Protein AF-A0A2T6FII7-F1 (afdb_monomer_lite)

Sequence (207 aa):
MFVLEFNIIGYKSPHAVVINSCGAILRNASQEPLLFQDQVDLILTKLLDTNRHWPEAVLRNEYGPEYFIQAYWNDEDEYDGAPVNAIKKFPKGSQYVVYIMDDFSHWNDKNPYVFPAVAYSKPEIQAWLLWSIKKLAVELERNFEDIRELVEAHINIEESKALMIKKLNGELAWELGPTRIHEPNFALWHEMTKNHEMNAWIRKWLD

Foldseek 3Di:
DDPDDLDPVDLAFQCRQLSCQLQVLLVVCCPPVVCSLVSLLVLLCQQQVQVDPWRWGWDDDPQWKIWIKTQFDDDPDDDPDDDALNDDTDRGQQKIKIAIDTDDDLPDPPDSHPFRMWMAGNLQSLLSNLLSLLVVCVVVVHDVVVNVVSSVVRHPLVSSLVVLLCQLVVVDPGPTGGGHHPDGPVVSSRVNSPDNVVSVVSNVSSD

Radius of gyration: 16.46 Å; chains: 1; bounding box: 37×38×50 Å

Secondary structure (DSSP, 8-state):
--------S-TTSTTHHHHHHHHHHHHHHTTSGGGHHHHHHHHHHHHH-TTSSS-EEEE--TTS-EEEEESS----S---PPPGGG-----TTTEEEEEEE-TT-TT-TT-S-SSSEEEEEHHHHHHHHHHHHHHHHHHTT--GGGGHHHHHTTS-HHHHHHHHHHHHTTSS--SS-B--SS---HHHHHHHTT-HHHHHHHHTTT-

pLDDT: mean 80.27, std 16.69, range [29.41, 97.5]

Structure (mmCIF, N/CA/C/O backbone):
data_AF-A0A2T6FII7-F1
#
_entry.id   AF-A0A2T6FII7-F1
#
loop_
_atom_site.group_PDB
_atom_site.id
_atom_site.type_symbol
_atom_site.label_atom_id
_atom_site.label_alt_id
_atom_site.label_comp_id
_atom_site.label_asym_id
_atom_site.label_entity_id
_atom_site.label_seq_id
_atom_site.pdbx_PDB_ins_code
_atom_site.Cartn_x
_atom_site.Cartn_y
_atom_site.Cartn_z
_atom_site.occupancy
_atom_site.B_iso_or_equiv
_atom_site.auth_seq_id
_atom_site.auth_comp_id
_atom_site.auth_asym_id
_atom_site.auth_atom_id
_atom_site.pdbx_PDB_model_num
ATOM 1 N N . MET A 1 1 ? 1.496 23.825 13.122 1.00 31.41 1 MET A N 1
ATOM 2 C CA . MET A 1 1 ? 1.218 23.103 11.865 1.00 31.41 1 MET A CA 1
ATOM 3 C C . MET A 1 1 ? 2.236 21.979 11.789 1.00 31.41 1 MET A C 1
ATOM 5 O O . MET A 1 1 ? 3.392 22.244 11.491 1.00 31.41 1 MET A O 1
ATOM 9 N N . PHE A 1 2 ? 1.874 20.779 12.241 1.00 29.41 2 PHE A N 1
ATOM 10 C CA . PHE A 1 2 ? 2.803 19.650 12.257 1.00 29.41 2 PHE A CA 1
ATOM 11 C C . PHE A 1 2 ? 2.893 19.087 10.839 1.00 29.41 2 PHE A C 1
ATOM 13 O O . PHE A 1 2 ? 1.944 18.473 10.356 1.00 29.41 2 PHE A O 1
ATOM 20 N N . VAL A 1 3 ? 4.015 19.328 10.162 1.00 34.31 3 VAL A N 1
ATOM 21 C CA . VAL A 1 3 ? 4.377 18.587 8.950 1.00 34.31 3 VAL A CA 1
ATOM 22 C C . VAL A 1 3 ? 4.792 17.199 9.423 1.00 34.31 3 VAL A C 1
ATOM 24 O O . VAL A 1 3 ? 5.931 16.976 9.821 1.00 34.31 3 VAL A O 1
ATOM 27 N N . LEU A 1 4 ? 3.817 16.298 9.513 1.00 40.88 4 LEU A N 1
ATOM 28 C CA . LEU A 1 4 ? 4.043 14.908 9.883 1.00 40.88 4 LEU A CA 1
ATOM 29 C C . LEU A 1 4 ? 4.388 14.136 8.618 1.00 40.88 4 LEU A C 1
ATOM 31 O O . LEU A 1 4 ? 3.552 13.897 7.746 1.00 40.88 4 LEU A O 1
ATOM 35 N N . GLU A 1 5 ? 5.659 13.794 8.526 1.00 45.00 5 GLU A N 1
ATOM 36 C CA . GLU A 1 5 ? 6.226 13.040 7.434 1.00 45.00 5 GLU A CA 1
ATOM 37 C C . GLU A 1 5 ? 5.668 11.607 7.424 1.00 45.00 5 GLU A C 1
ATOM 39 O O . GLU A 1 5 ? 6.098 10.750 8.194 1.00 45.00 5 GLU A O 1
ATOM 44 N N . PHE A 1 6 ? 4.807 11.275 6.454 1.00 55.59 6 PHE A N 1
ATOM 45 C CA . PHE A 1 6 ? 4.755 9.879 5.996 1.00 55.59 6 PHE A CA 1
ATOM 46 C C . PHE A 1 6 ? 6.081 9.447 5.331 1.00 55.59 6 PHE A C 1
ATOM 48 O O . PHE A 1 6 ? 6.251 8.272 5.005 1.00 55.59 6 PHE A O 1
ATOM 55 N N . ASN A 1 7 ? 7.023 10.389 5.182 1.00 51.12 7 ASN A N 1
ATOM 56 C CA . ASN A 1 7 ? 8.208 10.315 4.351 1.00 51.12 7 ASN A CA 1
ATOM 57 C C . ASN A 1 7 ? 9.109 9.134 4.723 1.00 51.12 7 ASN A C 1
ATOM 59 O O . ASN A 1 7 ? 9.856 9.147 5.702 1.00 51.12 7 ASN A O 1
ATOM 63 N N . ILE A 1 8 ? 9.190 8.185 3.795 1.00 51.56 8 ILE A N 1
ATOM 64 C CA . ILE A 1 8 ? 10.516 7.883 3.271 1.00 51.56 8 ILE A CA 1
ATOM 65 C C . ILE A 1 8 ? 10.971 9.157 2.542 1.00 51.56 8 ILE A C 1
ATOM 67 O O . ILE A 1 8 ? 10.435 9.489 1.491 1.00 51.56 8 ILE A O 1
ATOM 71 N N . ILE A 1 9 ? 11.945 9.888 3.096 1.00 48.56 9 ILE A N 1
ATOM 72 C CA . ILE A 1 9 ? 12.508 11.115 2.480 1.00 48.56 9 ILE A CA 1
ATOM 73 C C . ILE A 1 9 ? 13.181 10.804 1.122 1.00 48.56 9 ILE A C 1
ATOM 75 O O . ILE A 1 9 ? 13.465 11.685 0.313 1.00 48.56 9 ILE A O 1
ATOM 79 N N . GLY A 1 10 ? 13.416 9.529 0.816 1.00 62.31 10 GLY A N 1
ATOM 80 C CA . GLY A 1 10 ? 13.914 9.110 -0.481 1.00 62.31 10 GLY A CA 1
ATOM 81 C C . GLY A 1 10 ? 12.797 8.932 -1.500 1.00 62.31 10 GLY A C 1
ATOM 82 O O . GLY A 1 10 ? 12.292 7.822 -1.639 1.00 62.31 10 GLY A O 1
ATOM 83 N N . TYR A 1 11 ? 12.563 9.933 -2.355 1.00 70.12 11 TYR A N 1
ATOM 84 C CA . TYR A 1 11 ? 11.886 9.742 -3.653 1.00 70.12 11 TYR A CA 1
ATOM 85 C C . TYR A 1 11 ? 12.518 8.629 -4.520 1.00 70.12 11 TYR A C 1
ATOM 87 O O . TYR A 1 11 ? 11.959 8.171 -5.514 1.00 70.12 11 TYR A O 1
ATOM 95 N N . LYS A 1 12 ? 13.709 8.181 -4.117 1.00 75.81 12 LYS A N 1
ATOM 96 C CA . LYS A 1 12 ? 14.442 7.053 -4.674 1.00 75.81 12 LYS A CA 1
ATOM 97 C C . LYS A 1 12 ? 13.912 5.685 -4.226 1.00 75.81 12 LYS A C 1
ATOM 99 O O . LYS A 1 12 ? 14.262 4.701 -4.852 1.00 75.81 12 LYS A O 1
ATOM 104 N N . SER A 1 13 ? 13.095 5.574 -3.177 1.00 84.88 13 SER A N 1
ATOM 105 C CA . SER A 1 13 ? 12.580 4.269 -2.739 1.00 84.88 13 SER A CA 1
ATOM 106 C C . SER A 1 13 ? 11.586 3.680 -3.756 1.00 84.88 13 SER A C 1
ATOM 108 O O . SER A 1 13 ? 10.684 4.398 -4.191 1.00 84.88 13 SER A O 1
ATOM 110 N N . PRO A 1 14 ? 11.676 2.375 -4.097 1.00 87.56 14 PRO A N 1
ATOM 111 C CA . PRO A 1 14 ? 10.704 1.684 -4.950 1.00 87.56 14 PRO A CA 1
ATOM 112 C C . PRO A 1 14 ? 9.272 1.785 -4.433 1.00 87.56 14 PRO A C 1
ATOM 114 O O . PRO A 1 14 ? 8.337 1.923 -5.210 1.00 87.56 14 PRO A O 1
ATOM 117 N N . HIS A 1 15 ? 9.075 1.803 -3.118 1.00 91.12 15 HIS A N 1
ATOM 118 C 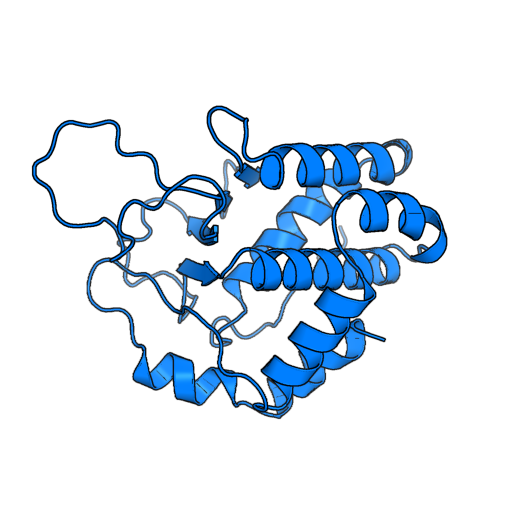CA . HIS A 1 15 ? 7.733 1.830 -2.538 1.00 91.12 15 HIS A CA 1
ATOM 119 C C . HIS A 1 15 ? 7.293 3.225 -2.090 1.00 91.12 15 HIS A C 1
ATOM 121 O O . HIS A 1 15 ? 6.230 3.361 -1.488 1.00 91.12 15 HIS A O 1
ATOM 127 N N . ALA A 1 16 ? 8.063 4.274 -2.407 1.00 88.25 16 ALA A N 1
ATOM 128 C CA . ALA A 1 16 ? 7.741 5.642 -2.005 1.00 88.25 16 ALA A CA 1
ATOM 129 C C . ALA A 1 16 ? 6.336 6.064 -2.460 1.00 88.25 16 ALA A C 1
ATOM 131 O O . ALA A 1 16 ? 5.586 6.637 -1.675 1.00 88.25 16 ALA A O 1
ATOM 132 N N . VAL A 1 17 ? 5.951 5.728 -3.696 1.00 88.00 17 VAL A N 1
ATOM 133 C CA . VAL A 1 17 ? 4.647 6.119 -4.247 1.00 88.00 17 VAL A CA 1
ATOM 134 C C . VAL A 1 17 ? 3.479 5.495 -3.483 1.00 88.00 17 VAL A C 1
ATOM 136 O O . VAL A 1 17 ? 2.514 6.193 -3.178 1.00 88.00 17 VAL A O 1
ATOM 139 N N . VAL A 1 18 ? 3.569 4.210 -3.119 1.00 92.25 18 VAL A N 1
ATOM 140 C CA . VAL A 1 18 ? 2.483 3.520 -2.409 1.00 92.25 18 VAL A CA 1
ATOM 141 C C . VAL A 1 18 ? 2.410 3.939 -0.953 1.00 92.25 18 VAL A C 1
ATOM 143 O O . VAL A 1 18 ? 1.325 4.220 -0.454 1.00 92.25 18 VAL A O 1
ATOM 146 N N . ILE A 1 19 ? 3.562 4.097 -0.303 1.00 91.94 19 ILE A N 1
ATOM 147 C CA . ILE A 1 19 ? 3.646 4.580 1.076 1.00 91.94 19 ILE A CA 1
ATOM 148 C C . ILE A 1 19 ? 3.049 5.984 1.188 1.00 91.94 19 ILE A C 1
ATOM 150 O O . ILE A 1 19 ? 2.221 6.225 2.069 1.00 91.94 19 ILE A O 1
ATOM 154 N N . ASN A 1 20 ? 3.422 6.887 0.280 1.00 88.75 20 ASN A N 1
ATOM 155 C CA . ASN A 1 20 ? 2.948 8.266 0.312 1.00 88.75 20 ASN A CA 1
ATOM 156 C C . ASN A 1 20 ? 1.476 8.370 -0.089 1.00 88.75 20 ASN A C 1
ATOM 158 O O . ASN A 1 20 ? 0.741 9.107 0.557 1.00 88.75 20 ASN A O 1
ATOM 162 N N . SER A 1 21 ? 1.019 7.603 -1.083 1.00 90.00 21 SER A N 1
ATOM 163 C CA . SER A 1 21 ? -0.388 7.638 -1.507 1.00 90.00 21 SER A CA 1
ATOM 164 C C . SER A 1 21 ? -1.320 7.081 -0.438 1.00 90.00 21 SER A C 1
ATOM 166 O O . SER A 1 21 ? -2.242 7.779 -0.021 1.00 90.00 21 SER A O 1
ATOM 168 N N . CYS A 1 22 ? -1.050 5.877 0.080 1.00 92.44 22 CYS A N 1
ATOM 169 C CA . CYS A 1 22 ? -1.832 5.317 1.183 1.00 92.44 22 CYS A CA 1
ATOM 170 C C . CYS A 1 22 ? -1.793 6.242 2.407 1.00 92.44 22 CYS A C 1
ATOM 172 O O . CYS A 1 22 ? -2.828 6.529 3.003 1.00 92.44 22 CYS A O 1
ATOM 174 N N . GLY A 1 23 ? -0.607 6.747 2.759 1.00 89.31 23 GLY A N 1
ATOM 175 C CA . GLY A 1 23 ? -0.417 7.628 3.905 1.00 89.31 23 GLY A CA 1
ATOM 176 C C . GLY A 1 23 ? -1.174 8.947 3.805 1.00 89.31 23 GLY A C 1
ATOM 177 O O . GLY A 1 23 ? -1.885 9.311 4.738 1.00 89.31 23 GLY A O 1
ATOM 178 N N . ALA A 1 24 ? -1.050 9.656 2.681 1.00 88.88 24 ALA A N 1
ATOM 179 C CA . ALA A 1 24 ? -1.708 10.941 2.466 1.00 88.88 24 ALA A CA 1
ATOM 180 C C . ALA A 1 24 ? -3.235 10.797 2.432 1.00 88.88 24 ALA A C 1
ATOM 182 O O . ALA A 1 24 ? -3.930 11.558 3.106 1.00 88.88 24 ALA A O 1
ATOM 183 N N . ILE A 1 25 ? -3.750 9.789 1.715 1.00 90.94 25 ILE A N 1
ATOM 184 C CA . ILE A 1 25 ? -5.189 9.507 1.624 1.00 90.94 25 ILE A CA 1
ATOM 185 C C . ILE A 1 25 ? -5.767 9.212 3.013 1.00 90.94 25 ILE A C 1
ATOM 187 O O . ILE A 1 25 ? -6.732 9.858 3.427 1.00 90.94 25 ILE A O 1
ATOM 191 N N . LEU A 1 26 ? -5.163 8.276 3.754 1.00 90.06 26 LEU A N 1
ATOM 192 C CA . LEU A 1 26 ? -5.658 7.891 5.076 1.00 90.06 26 LEU A CA 1
ATOM 193 C C . LEU A 1 26 ? -5.540 9.046 6.077 1.00 90.06 26 LEU A C 1
ATOM 195 O O . LEU A 1 26 ? -6.488 9.326 6.800 1.00 90.06 26 LEU A O 1
ATOM 199 N N . ARG A 1 27 ? -4.420 9.777 6.081 1.00 87.38 27 ARG A N 1
ATOM 200 C CA . ARG A 1 27 ? -4.219 10.935 6.964 1.00 87.38 27 ARG A CA 1
ATOM 201 C C . ARG A 1 27 ? -5.228 12.048 6.707 1.00 87.38 27 ARG A C 1
ATOM 203 O O . ARG A 1 27 ? -5.678 12.673 7.664 1.00 87.38 27 ARG A O 1
ATOM 210 N N . ASN A 1 28 ? -5.571 12.311 5.446 1.00 87.62 28 ASN A N 1
ATOM 211 C CA . ASN A 1 28 ? -6.604 13.287 5.110 1.00 87.62 28 ASN A CA 1
ATOM 212 C C . ASN A 1 28 ? -7.966 12.863 5.677 1.00 87.62 28 ASN A C 1
ATOM 214 O O . ASN A 1 28 ? -8.650 13.671 6.296 1.00 87.62 28 ASN A O 1
ATOM 218 N N . ALA A 1 29 ? -8.310 11.580 5.553 1.00 83.75 29 ALA A N 1
ATOM 219 C CA . ALA A 1 29 ? -9.491 10.997 6.192 1.00 83.75 29 ALA A CA 1
ATOM 220 C C . ALA A 1 29 ? -9.465 11.100 7.732 1.00 83.75 29 ALA A C 1
ATOM 222 O O . ALA A 1 29 ? -10.509 11.227 8.364 1.00 83.75 29 ALA A O 1
ATOM 223 N N . SER A 1 30 ? -8.281 11.088 8.347 1.00 82.31 30 SER A N 1
ATOM 224 C CA . SER A 1 30 ? -8.104 11.188 9.802 1.00 82.31 30 SER A CA 1
ATOM 225 C C . SER A 1 30 ? -8.139 12.606 10.375 1.00 82.31 30 SER A C 1
ATOM 227 O O . SER A 1 30 ? -7.986 12.752 11.590 1.00 82.31 30 SER A O 1
ATOM 229 N N . GLN A 1 31 ? -8.298 13.649 9.553 1.00 82.00 31 GLN A N 1
ATOM 230 C CA . GLN A 1 31 ? -8.314 15.035 10.042 1.00 82.00 31 GLN A CA 1
ATOM 231 C C . GLN A 1 31 ? -9.491 15.330 10.976 1.00 82.00 31 GLN A C 1
ATOM 233 O O . GLN A 1 31 ? -9.389 16.233 11.803 1.00 82.00 31 GLN A O 1
ATOM 238 N N . GLU A 1 32 ? -10.569 14.551 10.884 1.00 79.81 32 GLU A N 1
ATOM 239 C CA . GLU A 1 32 ? -11.697 14.586 11.810 1.00 79.81 32 GLU A CA 1
ATOM 240 C C . GLU A 1 32 ? -11.628 13.375 12.757 1.00 79.81 32 GLU A C 1
ATOM 242 O O . GLU A 1 32 ? -12.077 12.281 12.407 1.00 79.81 32 GLU A O 1
ATOM 247 N N . PRO A 1 33 ? -11.079 13.523 13.982 1.00 72.12 33 PRO A N 1
ATOM 248 C CA . PRO A 1 33 ? -10.770 12.386 14.850 1.00 72.12 33 PRO A CA 1
ATOM 249 C C . PRO A 1 33 ? -11.983 11.532 15.233 1.00 72.12 33 PRO A C 1
ATOM 251 O O . PRO A 1 33 ? -11.817 10.339 15.496 1.00 72.12 33 PRO A O 1
ATOM 254 N N . LEU A 1 34 ? -13.173 12.141 15.282 1.00 76.50 34 LEU A N 1
ATOM 255 C CA . LEU A 1 34 ? -14.435 11.473 15.612 1.00 76.50 34 LEU A CA 1
ATOM 256 C C . LEU A 1 34 ? -14.932 10.559 14.488 1.00 76.50 34 LEU A C 1
ATOM 258 O O . LEU A 1 34 ? -15.664 9.622 14.770 1.00 76.50 34 LEU A O 1
ATOM 262 N N . LEU A 1 35 ? -14.515 10.810 13.245 1.00 80.44 35 LEU A N 1
ATOM 263 C CA . LEU A 1 35 ? -14.949 10.058 12.065 1.00 80.44 35 LEU A CA 1
ATOM 264 C C . LEU A 1 35 ? -13.858 9.133 11.525 1.00 80.44 35 LEU A C 1
ATOM 266 O O . LEU A 1 35 ? -14.028 8.533 10.471 1.00 80.44 35 LEU A O 1
ATOM 270 N N . PHE A 1 36 ? -12.724 9.015 12.219 1.00 82.94 36 PHE A N 1
ATOM 271 C CA . PHE A 1 36 ? -11.569 8.281 11.710 1.00 82.94 36 PHE A CA 1
ATOM 272 C C . PHE A 1 36 ? -11.915 6.850 11.272 1.00 82.94 36 PHE A C 1
ATOM 274 O O . PHE A 1 36 ? -11.534 6.449 10.176 1.00 82.94 36 PHE A O 1
ATOM 281 N N . GLN A 1 37 ? -12.648 6.102 12.103 1.00 86.56 37 GLN A N 1
ATOM 282 C CA . GLN A 1 37 ? -13.044 4.726 11.789 1.00 86.56 37 GLN A CA 1
ATOM 283 C C . GLN A 1 37 ? -13.959 4.689 10.560 1.00 86.56 37 GLN A C 1
ATOM 285 O O . GLN A 1 37 ? -13.629 4.020 9.585 1.00 86.56 37 GLN A O 1
ATOM 290 N N . ASP A 1 38 ? -15.022 5.495 10.552 1.00 88.38 38 ASP A N 1
ATOM 291 C CA . ASP A 1 38 ? -15.968 5.584 9.433 1.00 88.38 38 ASP A CA 1
ATOM 292 C C . ASP A 1 38 ? -15.280 5.963 8.113 1.00 88.38 38 ASP A C 1
ATOM 294 O O . ASP A 1 38 ? -15.611 5.439 7.052 1.00 88.38 38 ASP A O 1
ATOM 298 N N . GLN A 1 39 ? -14.291 6.859 8.156 1.00 88.56 39 GLN A N 1
ATOM 299 C CA . GLN A 1 39 ? -13.550 7.277 6.966 1.00 88.56 39 GLN A CA 1
ATOM 300 C C . GLN A 1 39 ? -12.600 6.183 6.462 1.00 88.56 39 GLN A C 1
ATOM 302 O O . GLN A 1 39 ? -12.489 5.985 5.250 1.00 88.56 39 GLN A O 1
ATOM 307 N N . VAL A 1 40 ? -11.933 5.451 7.363 1.00 89.88 40 VAL A N 1
ATOM 308 C CA . VAL A 1 40 ? -11.104 4.293 6.986 1.00 89.88 40 VAL A CA 1
ATOM 309 C C . VAL A 1 40 ? -11.975 3.196 6.376 1.00 89.88 40 VAL A C 1
ATOM 311 O O . VAL A 1 40 ? -11.645 2.705 5.298 1.00 89.88 40 VAL A O 1
ATOM 314 N N . ASP A 1 41 ? -13.106 2.866 7.002 1.00 92.25 41 ASP A N 1
ATOM 315 C CA . ASP A 1 41 ? -14.068 1.888 6.482 1.00 92.25 41 ASP A CA 1
ATOM 316 C C . ASP A 1 41 ? -14.589 2.288 5.098 1.00 92.25 41 ASP A C 1
ATOM 318 O O . ASP A 1 41 ? -14.599 1.487 4.159 1.00 92.25 41 ASP A O 1
ATOM 322 N N . LEU A 1 42 ? -14.936 3.567 4.931 1.00 90.94 42 LEU A N 1
ATOM 323 C CA . LEU A 1 42 ? -15.389 4.101 3.656 1.00 90.94 42 LEU A CA 1
ATOM 324 C C . LEU A 1 42 ? -14.317 3.966 2.571 1.00 90.94 42 LEU A C 1
ATOM 326 O O . LEU A 1 42 ? -14.644 3.583 1.449 1.00 90.94 42 LEU A O 1
ATOM 330 N N . ILE A 1 43 ? -13.051 4.274 2.870 1.00 91.75 43 ILE A N 1
ATOM 331 C CA . ILE A 1 43 ? -11.942 4.123 1.915 1.00 91.75 43 ILE A CA 1
ATOM 332 C C . ILE A 1 43 ? -11.766 2.653 1.527 1.00 91.75 43 ILE A C 1
ATOM 334 O O . ILE A 1 43 ? -11.704 2.346 0.334 1.00 91.75 43 ILE A O 1
ATOM 338 N N . LEU A 1 44 ? -11.717 1.750 2.511 1.00 93.44 44 LEU A N 1
ATOM 339 C CA . LEU A 1 44 ? -11.528 0.318 2.279 1.00 93.44 44 LEU A CA 1
ATOM 340 C C . LEU A 1 44 ? -12.678 -0.264 1.453 1.00 93.44 44 LEU A C 1
ATOM 342 O O . LEU A 1 44 ? -12.426 -0.875 0.415 1.00 93.44 44 LEU A O 1
ATOM 346 N N . THR A 1 45 ? -13.923 0.029 1.829 1.00 91.56 45 THR A N 1
ATOM 347 C CA . THR A 1 45 ? -15.124 -0.379 1.089 1.00 91.56 45 THR A CA 1
ATOM 348 C C . THR A 1 45 ? -15.078 0.125 -0.351 1.00 91.56 45 THR A C 1
ATOM 350 O O . THR A 1 45 ? -15.248 -0.640 -1.297 1.00 91.56 45 THR A O 1
ATOM 353 N N . LYS A 1 46 ? -14.802 1.420 -0.549 1.00 89.56 46 LYS A N 1
ATOM 354 C CA . LYS A 1 46 ? -14.785 2.044 -1.879 1.00 89.56 46 LYS A CA 1
ATOM 355 C C . LYS A 1 46 ? -13.727 1.461 -2.813 1.00 89.56 46 LYS A C 1
ATOM 357 O O . LYS A 1 46 ? -13.974 1.426 -4.021 1.00 89.56 46 LYS A O 1
ATOM 362 N N . LEU A 1 47 ? -12.574 1.078 -2.269 1.00 91.38 47 LEU A N 1
ATOM 363 C CA . LEU A 1 47 ? -11.421 0.594 -3.022 1.00 91.38 47 LEU A CA 1
ATOM 364 C C . LEU A 1 47 ? -11.452 -0.926 -3.250 1.00 91.38 47 LEU A C 1
ATOM 366 O O . LEU A 1 47 ? -11.004 -1.403 -4.296 1.00 91.38 47 LEU A O 1
ATOM 370 N N . LEU A 1 48 ? -11.946 -1.694 -2.276 1.00 91.25 48 LEU A N 1
ATOM 371 C CA . LEU A 1 48 ? -11.911 -3.159 -2.292 1.00 91.25 48 LEU A CA 1
ATOM 372 C C . LEU A 1 48 ? -13.230 -3.799 -2.756 1.00 91.25 48 LEU A C 1
ATOM 374 O O . LEU A 1 48 ? -13.223 -4.990 -3.079 1.00 91.25 48 LEU A O 1
ATOM 378 N N . ASP A 1 49 ? -14.325 -3.035 -2.873 1.00 86.94 49 ASP A N 1
ATOM 379 C CA . ASP A 1 49 ? -15.559 -3.494 -3.523 1.00 86.94 49 ASP A CA 1
ATOM 380 C C . ASP A 1 49 ? -15.381 -3.593 -5.045 1.00 86.94 49 ASP A C 1
ATOM 382 O O . ASP A 1 49 ? -15.494 -2.621 -5.798 1.00 86.94 49 ASP A O 1
ATOM 386 N N . THR A 1 50 ? -15.140 -4.815 -5.514 1.00 75.44 50 THR A N 1
ATOM 387 C CA . THR A 1 50 ? -14.928 -5.116 -6.932 1.00 75.44 50 THR A CA 1
ATOM 388 C C . THR A 1 50 ? -16.198 -5.030 -7.782 1.00 75.44 50 THR A C 1
ATOM 390 O O . THR A 1 50 ? -16.092 -5.051 -9.008 1.00 75.44 50 THR A O 1
ATOM 393 N N . ASN A 1 51 ? -17.388 -4.909 -7.178 1.00 82.38 51 ASN A N 1
ATOM 394 C CA . ASN A 1 51 ? -18.643 -4.711 -7.915 1.00 82.38 51 ASN A CA 1
ATOM 395 C C . ASN A 1 51 ? -18.867 -3.248 -8.314 1.00 82.38 51 ASN A C 1
ATOM 397 O O . ASN A 1 51 ? -19.723 -2.950 -9.152 1.00 82.38 51 ASN A O 1
ATOM 401 N N . ARG A 1 52 ? -18.108 -2.313 -7.734 1.00 78.69 52 ARG A N 1
ATOM 402 C CA . ARG A 1 52 ? -18.301 -0.884 -7.961 1.00 78.69 52 ARG A CA 1
ATOM 403 C C . ARG A 1 52 ? -17.959 -0.474 -9.392 1.00 78.69 52 ARG A C 1
ATOM 405 O O . ARG A 1 52 ? -17.090 -1.055 -10.056 1.00 78.69 52 ARG A O 1
ATOM 412 N N . HIS A 1 53 ? -18.635 0.573 -9.886 1.00 70.56 53 HIS A N 1
ATOM 413 C CA . HIS A 1 53 ? -18.385 1.038 -11.246 1.00 70.56 53 HIS A CA 1
ATOM 414 C C . HIS A 1 53 ? -16.939 1.483 -11.432 1.00 70.56 53 HIS A C 1
ATOM 416 O O . HIS A 1 53 ? -16.438 1.140 -12.481 1.00 70.56 53 HIS A O 1
ATOM 422 N N . TRP A 1 54 ? -16.234 2.009 -10.424 1.00 77.00 54 TRP A N 1
ATOM 423 C CA . TRP A 1 54 ? -14.799 2.311 -10.480 1.00 77.00 54 TRP A CA 1
ATOM 424 C C . TRP A 1 54 ? -14.177 2.268 -9.063 1.00 77.00 54 TRP A C 1
ATOM 426 O O . TRP A 1 54 ? -14.332 3.234 -8.314 1.00 77.00 54 TRP A O 1
ATOM 436 N N . PRO A 1 55 ? -13.550 1.153 -8.631 1.00 85.81 55 PRO A N 1
ATOM 437 C CA . PRO A 1 55 ? -12.978 1.058 -7.286 1.00 85.81 55 PRO A CA 1
ATOM 438 C C . PRO A 1 55 ? -11.672 1.857 -7.179 1.00 85.81 55 PRO A C 1
ATOM 440 O O . PRO A 1 55 ? -10.675 1.530 -7.831 1.00 85.81 55 PRO A O 1
ATOM 443 N N . GLU A 1 56 ? -11.692 2.914 -6.366 1.00 88.75 56 GLU A N 1
ATOM 444 C CA . GLU A 1 56 ? -10.560 3.821 -6.174 1.00 88.75 56 GLU A CA 1
ATOM 445 C C . GLU A 1 56 ? -10.566 4.511 -4.804 1.00 88.75 56 GLU A C 1
ATOM 447 O O . GLU A 1 56 ? -11.613 4.679 -4.166 1.00 88.75 56 GLU A O 1
ATOM 452 N N . ALA A 1 57 ? -9.380 4.962 -4.400 1.00 90.62 57 ALA A N 1
ATOM 453 C CA . ALA A 1 57 ? -9.163 5.917 -3.327 1.00 90.62 57 ALA A CA 1
ATOM 454 C C . ALA A 1 57 ? -8.289 7.059 -3.861 1.00 90.62 57 ALA A C 1
ATOM 456 O O . ALA A 1 57 ? -7.215 6.817 -4.415 1.00 90.62 57 ALA A O 1
ATOM 457 N N . VAL A 1 58 ? -8.769 8.297 -3.720 1.00 88.69 58 VAL A N 1
ATOM 458 C CA . VAL A 1 58 ? -8.146 9.478 -4.328 1.00 88.69 58 VAL A CA 1
ATOM 459 C C . VAL A 1 58 ? -8.108 10.628 -3.332 1.00 88.69 58 VAL A C 1
ATOM 461 O O . VAL A 1 58 ? -9.103 10.910 -2.665 1.00 88.69 58 VAL A O 1
ATOM 464 N N . LEU A 1 59 ? -6.974 11.322 -3.282 1.00 88.06 59 LEU A N 1
ATOM 465 C CA . LEU A 1 59 ? -6.832 12.624 -2.643 1.00 88.06 59 LEU A CA 1
ATOM 466 C C . LEU A 1 59 ? -6.398 13.637 -3.701 1.00 88.06 59 LEU A C 1
ATOM 468 O O . LEU A 1 59 ? -5.270 13.578 -4.183 1.00 88.06 59 LEU A O 1
ATOM 472 N N . ARG A 1 60 ? -7.296 14.562 -4.048 1.00 86.38 60 ARG A N 1
ATOM 473 C CA . ARG A 1 60 ? -7.008 15.673 -4.962 1.00 86.38 60 ARG A CA 1
ATOM 474 C C . ARG A 1 60 ? -6.574 16.888 -4.157 1.00 86.38 60 ARG A C 1
ATOM 476 O O . ARG A 1 60 ? -7.209 17.205 -3.151 1.00 86.38 60 ARG A O 1
ATOM 483 N N . ASN A 1 61 ? -5.513 17.552 -4.592 1.00 74.62 61 ASN A N 1
ATOM 484 C CA . ASN A 1 61 ? -4.986 18.740 -3.942 1.00 74.62 61 ASN A CA 1
ATOM 485 C C . ASN A 1 61 ? -4.878 19.863 -4.975 1.00 74.62 61 ASN A C 1
ATOM 487 O O . ASN A 1 61 ? -4.131 19.745 -5.936 1.00 74.62 61 ASN A O 1
ATOM 491 N N . GLU A 1 62 ? -5.631 20.944 -4.777 1.00 66.50 62 GLU A N 1
ATOM 492 C CA . GLU A 1 62 ? -5.732 22.051 -5.741 1.00 66.50 62 GLU A CA 1
ATOM 493 C C . GLU A 1 62 ? -4.385 22.753 -5.985 1.00 66.50 62 GLU A C 1
ATOM 495 O O . GLU A 1 62 ? -4.153 23.289 -7.063 1.00 66.50 62 GLU A O 1
ATOM 500 N N . TYR A 1 63 ? -3.485 22.718 -4.998 1.00 66.38 63 TYR A N 1
ATOM 501 C CA . TYR A 1 63 ? -2.193 23.410 -5.032 1.00 66.38 63 TYR A CA 1
ATOM 502 C C . TYR A 1 63 ? -1.015 22.471 -4.731 1.00 66.38 63 TYR A C 1
ATOM 504 O O . TYR A 1 63 ? -0.013 22.892 -4.148 1.00 66.38 63 TYR A O 1
ATOM 512 N N . GLY A 1 64 ? -1.137 21.181 -5.057 1.00 72.88 64 GLY A N 1
ATOM 513 C CA . GLY A 1 64 ? -0.077 20.212 -4.795 1.00 72.88 64 GLY A CA 1
ATOM 514 C C . GLY A 1 64 ? -0.336 18.833 -5.399 1.00 72.88 64 GLY A C 1
ATOM 515 O O . GLY A 1 64 ? -1.249 18.672 -6.203 1.00 72.88 64 GLY A O 1
ATOM 516 N N . PRO A 1 65 ? 0.445 17.818 -4.994 1.00 75.69 65 PRO A N 1
ATOM 517 C CA . PRO A 1 65 ? 0.317 16.485 -5.555 1.00 75.69 65 PRO A CA 1
ATOM 518 C C . PRO A 1 65 ? -1.047 15.862 -5.241 1.00 75.69 65 PRO A C 1
ATOM 520 O O . PRO A 1 65 ? -1.524 15.904 -4.103 1.00 75.69 65 PRO A O 1
ATOM 523 N N . GLU A 1 66 ? -1.632 15.233 -6.251 1.00 83.94 66 GLU A N 1
ATOM 524 C CA . GLU A 1 66 ? -2.784 14.351 -6.152 1.00 83.94 66 GLU A CA 1
ATOM 525 C C . GLU A 1 66 ? -2.316 12.893 -6.011 1.00 83.94 66 GLU A C 1
ATOM 527 O O . GLU A 1 66 ? -1.382 12.448 -6.683 1.00 83.94 66 GLU A O 1
ATOM 532 N N . TYR A 1 67 ? -2.983 12.130 -5.150 1.00 86.25 67 TYR A N 1
ATOM 533 C CA . TYR A 1 67 ? -2.616 10.757 -4.803 1.00 86.25 67 TYR A CA 1
ATOM 534 C C . TYR A 1 67 ? -3.727 9.796 -5.204 1.00 86.25 67 TYR A C 1
ATOM 536 O O . TYR A 1 67 ? -4.893 10.037 -4.882 1.00 86.25 67 TYR A O 1
ATOM 544 N N . PHE A 1 68 ? -3.364 8.689 -5.849 1.00 87.56 68 PHE A N 1
ATOM 545 C CA . PHE A 1 68 ? -4.323 7.745 -6.414 1.00 87.56 68 PHE A CA 1
ATOM 546 C C . PHE A 1 68 ? -3.970 6.298 -6.090 1.00 87.56 68 PHE A C 1
ATOM 548 O O . PHE A 1 68 ? -2.818 5.882 -6.207 1.00 87.56 68 PHE A O 1
ATOM 555 N N . ILE A 1 69 ? -4.999 5.515 -5.767 1.00 91.19 69 ILE A N 1
ATOM 556 C CA . ILE A 1 69 ? -4.977 4.052 -5.739 1.00 91.19 69 ILE A CA 1
ATOM 557 C C . ILE A 1 69 ? -6.201 3.578 -6.523 1.00 91.19 69 ILE A C 1
ATOM 559 O O . ILE A 1 69 ? -7.329 3.859 -6.119 1.00 91.19 69 ILE A O 1
ATOM 563 N N . GLN A 1 70 ? -6.000 2.868 -7.631 1.00 88.31 70 GLN A N 1
ATOM 564 C CA . GLN A 1 70 ? -7.086 2.459 -8.529 1.00 88.31 70 GLN A CA 1
ATOM 565 C C . GLN A 1 70 ? -7.014 0.971 -8.859 1.00 88.31 70 GLN A C 1
ATOM 567 O O . GLN A 1 70 ? -5.944 0.450 -9.158 1.00 88.31 70 GLN A O 1
ATOM 572 N N . ALA A 1 71 ? -8.164 0.294 -8.838 1.00 84.69 71 ALA A N 1
ATOM 573 C CA . ALA A 1 71 ? -8.283 -1.147 -9.077 1.00 84.69 71 ALA A CA 1
ATOM 574 C C . ALA A 1 71 ? -8.509 -1.534 -10.552 1.00 84.69 71 ALA A C 1
ATOM 576 O O . ALA A 1 71 ? -8.842 -2.686 -10.832 1.00 84.69 71 ALA A O 1
ATOM 577 N N . TYR A 1 72 ? -8.453 -0.571 -11.474 1.00 73.44 72 TYR A N 1
ATOM 578 C CA . TYR A 1 72 ? -8.532 -0.705 -12.938 1.00 73.44 72 TYR A CA 1
ATOM 579 C C . TYR A 1 72 ? -8.210 0.668 -13.562 1.00 73.44 72 TYR A C 1
ATOM 581 O O . TYR A 1 72 ? -8.299 1.688 -12.880 1.00 73.44 72 TYR A O 1
ATOM 589 N N . TRP A 1 73 ? -7.838 0.695 -14.843 1.00 65.50 73 TRP A N 1
ATOM 590 C CA . TRP A 1 73 ? -7.563 1.925 -15.597 1.00 65.50 73 TRP A CA 1
ATOM 591 C C . TRP A 1 73 ? -8.734 2.229 -16.542 1.00 65.50 73 TRP A C 1
ATOM 593 O O . TRP A 1 73 ? -9.130 1.344 -17.309 1.00 65.50 73 TRP A O 1
ATOM 603 N N . ASN A 1 74 ? -9.307 3.439 -16.469 1.00 59.28 74 ASN A N 1
ATOM 604 C CA . ASN A 1 74 ? -10.368 3.878 -17.383 1.00 59.28 74 ASN A CA 1
ATOM 605 C C . ASN A 1 74 ? -9.773 4.500 -18.655 1.00 59.28 74 ASN A C 1
ATOM 607 O O . ASN A 1 74 ? -8.728 5.139 -18.609 1.00 59.28 74 ASN A O 1
ATOM 611 N N . ASP A 1 75 ? -10.453 4.298 -19.775 1.00 53.69 75 ASP A N 1
ATOM 612 C CA . ASP A 1 75 ? -9.997 4.636 -21.128 1.00 53.69 75 ASP A CA 1
ATOM 613 C C . ASP A 1 75 ? -11.183 5.184 -21.926 1.00 53.69 75 ASP A C 1
ATOM 615 O O . ASP A 1 75 ? -11.519 4.708 -23.008 1.00 53.69 75 ASP A O 1
ATOM 619 N N . GLU A 1 76 ? -11.895 6.126 -21.318 1.00 42.88 76 GLU A N 1
ATOM 620 C CA . GLU A 1 76 ? -12.652 7.103 -22.094 1.00 42.88 76 GLU A CA 1
ATOM 621 C C . GLU A 1 76 ? -11.566 8.064 -22.615 1.00 42.88 76 GLU A C 1
ATOM 623 O O . GLU A 1 76 ? -11.028 8.850 -21.843 1.00 42.88 76 GLU A O 1
ATOM 628 N N . ASP A 1 77 ? -10.968 7.843 -23.789 1.00 40.16 77 ASP A N 1
ATOM 629 C CA . ASP A 1 77 ? -11.614 7.892 -25.098 1.00 40.16 77 ASP A CA 1
ATOM 630 C C . ASP A 1 77 ? -11.032 6.920 -26.145 1.00 40.16 77 ASP A C 1
ATOM 632 O O . ASP A 1 77 ? -9.889 6.473 -26.075 1.00 40.16 77 ASP A O 1
ATOM 636 N N . GLU A 1 78 ? -11.852 6.683 -27.170 1.00 42.34 78 GLU A N 1
ATOM 637 C CA . GLU A 1 78 ? -11.616 6.061 -28.480 1.00 42.34 78 GLU A CA 1
ATOM 638 C C . GLU A 1 78 ? -10.261 6.382 -29.150 1.00 42.34 78 GLU A C 1
ATOM 640 O O . GLU A 1 78 ? -10.179 7.075 -30.165 1.00 42.34 78 GLU A O 1
ATOM 645 N N . TYR A 1 79 ? -9.174 5.813 -28.650 1.00 43.16 79 TYR A N 1
ATOM 646 C CA . TYR A 1 79 ? -7.945 5.674 -29.412 1.00 43.16 79 TYR A CA 1
ATOM 647 C C . TYR A 1 79 ? -7.595 4.193 -29.484 1.00 43.16 79 TYR A C 1
ATOM 649 O O . TYR A 1 79 ? -7.566 3.502 -28.468 1.00 43.16 79 TYR A O 1
ATOM 657 N N . ASP A 1 80 ? -7.223 3.721 -30.674 1.00 46.91 80 ASP A N 1
ATOM 658 C CA . ASP A 1 80 ? -6.452 2.484 -30.897 1.00 46.91 80 ASP A CA 1
ATOM 659 C C . ASP A 1 80 ? -5.042 2.566 -30.236 1.00 46.91 80 ASP A C 1
ATOM 661 O O . ASP A 1 80 ? -4.038 2.080 -30.757 1.00 46.91 80 ASP A O 1
ATOM 665 N N . GLY A 1 81 ? -4.935 3.277 -29.111 1.00 39.97 81 GLY A N 1
ATOM 666 C CA . GLY A 1 81 ? -3.742 3.873 -28.545 1.00 39.97 81 GLY A CA 1
ATOM 667 C C . GLY A 1 81 ? -3.015 2.937 -27.593 1.00 39.97 81 GLY A C 1
ATOM 668 O O . GLY A 1 81 ? -3.603 2.191 -26.814 1.00 39.97 81 GLY A O 1
ATOM 669 N N . ALA A 1 82 ? -1.691 2.987 -27.669 1.00 44.44 82 ALA A N 1
ATOM 670 C CA . ALA A 1 82 ? -0.790 2.276 -26.781 1.00 44.44 82 ALA A CA 1
ATOM 671 C C . ALA A 1 82 ? -1.131 2.516 -25.291 1.00 44.44 82 ALA A C 1
ATOM 673 O O . ALA A 1 82 ? -1.565 3.611 -24.933 1.00 44.44 82 ALA A O 1
ATOM 674 N N . PRO A 1 83 ? -0.892 1.525 -24.408 1.00 46.44 83 PRO A N 1
ATOM 675 C CA . PRO A 1 83 ? -1.168 1.648 -22.981 1.00 46.44 83 PRO A CA 1
ATOM 676 C C . PRO A 1 83 ? -0.496 2.891 -22.389 1.00 46.44 83 PRO A C 1
ATOM 678 O O . PRO A 1 83 ? 0.735 3.000 -22.387 1.00 46.44 83 PRO A O 1
ATOM 681 N N . VAL A 1 84 ? -1.299 3.804 -21.839 1.00 46.56 84 VAL A N 1
ATOM 682 C CA . VAL A 1 84 ? -0.790 4.910 -21.025 1.00 46.56 84 VAL A CA 1
ATOM 683 C C . VAL A 1 84 ? -0.031 4.293 -19.846 1.00 46.56 84 VAL A C 1
ATOM 685 O O . VAL A 1 84 ? -0.534 3.435 -19.129 1.00 46.56 84 VAL A O 1
ATOM 688 N N . ASN A 1 85 ? 1.227 4.683 -19.667 1.00 53.03 85 ASN A N 1
ATOM 689 C CA . ASN A 1 85 ? 2.110 4.199 -18.600 1.00 53.03 85 ASN A CA 1
ATOM 690 C C . ASN A 1 85 ? 2.539 2.721 -18.658 1.00 53.03 85 ASN A C 1
ATOM 692 O O . ASN A 1 85 ? 2.931 2.165 -17.634 1.00 53.03 85 ASN A O 1
ATOM 696 N N . ALA A 1 86 ? 2.474 2.065 -19.823 1.00 53.03 86 ALA A N 1
ATOM 697 C CA . ALA A 1 86 ? 2.645 0.607 -19.940 1.00 53.03 86 ALA A CA 1
ATOM 698 C C . ALA A 1 86 ? 1.627 -0.205 -19.101 1.00 53.03 86 ALA A C 1
ATOM 700 O O . ALA A 1 86 ? 1.727 -1.431 -19.007 1.00 53.03 86 ALA A O 1
ATOM 701 N N . ILE A 1 87 ? 0.618 0.466 -18.534 1.00 57.66 87 ILE A N 1
ATOM 702 C CA . ILE A 1 87 ? -0.492 -0.135 -17.809 1.00 57.66 87 ILE A CA 1
ATOM 703 C C . ILE A 1 87 ? -1.474 -0.622 -18.863 1.00 57.66 87 ILE A C 1
ATOM 705 O O . ILE A 1 87 ? -2.166 0.159 -19.512 1.00 57.66 87 ILE A O 1
ATOM 709 N N . LYS A 1 88 ? -1.530 -1.935 -19.067 1.00 59.19 88 LYS A N 1
ATOM 710 C CA . LYS A 1 88 ? -2.618 -2.525 -19.848 1.00 59.19 88 LYS A CA 1
ATOM 711 C C . LYS A 1 88 ? -3.900 -2.401 -19.034 1.00 59.19 88 LYS A C 1
ATOM 713 O O . LYS A 1 88 ? -3.861 -2.581 -17.822 1.00 59.19 88 LYS A O 1
ATOM 718 N N . LYS A 1 89 ? -5.040 -2.168 -19.686 1.00 68.19 89 LYS A N 1
ATOM 719 C CA . LYS A 1 89 ? -6.338 -2.394 -19.041 1.00 68.19 89 LYS A CA 1
ATOM 720 C C . LYS A 1 89 ? -6.355 -3.788 -18.425 1.00 68.19 89 LYS A C 1
ATOM 722 O O . LYS A 1 89 ? -5.971 -4.761 -19.077 1.00 68.19 89 LYS A O 1
ATOM 727 N N . PHE A 1 90 ? -6.834 -3.881 -17.196 1.00 73.62 90 PHE A N 1
ATOM 728 C CA . PHE A 1 90 ? -7.001 -5.142 -16.496 1.00 73.62 90 PHE A CA 1
ATOM 729 C C . PHE A 1 90 ? -8.392 -5.193 -15.846 1.00 73.62 90 PHE A C 1
ATOM 731 O O . PHE A 1 90 ? -8.985 -4.140 -15.585 1.00 73.62 90 PHE A O 1
ATOM 738 N N . PRO A 1 91 ? -8.960 -6.397 -15.637 1.00 77.06 91 PRO A N 1
ATOM 739 C CA . PRO A 1 91 ? -10.245 -6.543 -14.963 1.00 77.06 91 PRO A CA 1
ATOM 740 C C . PRO A 1 91 ? -10.263 -5.853 -13.595 1.00 77.06 91 PRO A C 1
ATOM 742 O O . PRO A 1 91 ? -9.275 -5.863 -12.865 1.00 77.06 91 PRO A O 1
ATOM 745 N N . LYS A 1 92 ? -11.408 -5.290 -13.205 1.00 80.31 92 LYS A N 1
ATOM 746 C CA . LYS A 1 92 ? -11.547 -4.638 -11.895 1.00 80.31 92 LYS A CA 1
ATOM 747 C C . LYS A 1 92 ? -11.122 -5.555 -10.755 1.00 80.31 92 LYS A C 1
ATOM 749 O O . LYS A 1 92 ? -11.580 -6.692 -10.662 1.00 80.31 92 LYS A O 1
ATOM 754 N N . GLY A 1 93 ? -10.259 -5.037 -9.885 1.00 79.25 93 GLY A N 1
ATOM 755 C CA . GLY A 1 93 ? -9.762 -5.743 -8.707 1.00 79.25 93 GLY A CA 1
ATOM 756 C C . GLY A 1 93 ? -8.705 -6.809 -8.992 1.00 79.25 93 GLY A C 1
ATOM 757 O O . GLY A 1 93 ? -8.223 -7.419 -8.038 1.00 79.25 93 GLY A O 1
ATOM 758 N N . SER A 1 94 ? -8.321 -7.049 -10.256 1.00 83.25 94 SER A N 1
ATOM 759 C CA . SER A 1 94 ? -7.246 -8.003 -10.560 1.00 83.25 94 SER A CA 1
ATOM 760 C C . SER A 1 94 ? -5.865 -7.438 -10.237 1.00 83.25 94 SER A C 1
ATOM 762 O O . SER A 1 94 ? -4.970 -8.178 -9.843 1.00 83.25 94 SER A O 1
ATOM 764 N N . GLN A 1 95 ? -5.684 -6.131 -10.421 1.00 87.94 95 GLN A N 1
ATOM 765 C CA . GLN A 1 95 ? -4.455 -5.402 -10.118 1.00 87.94 95 GLN A CA 1
ATOM 766 C C . GLN A 1 95 ? -4.828 -4.035 -9.544 1.00 87.94 95 GLN A C 1
ATOM 768 O O . GLN A 1 95 ? -5.979 -3.610 -9.620 1.00 87.94 95 GLN A O 1
ATOM 773 N N . TYR A 1 96 ? -3.862 -3.364 -8.939 1.00 90.44 96 TYR A N 1
ATOM 774 C CA . TYR A 1 96 ? -4.020 -2.022 -8.409 1.00 90.44 96 TYR A CA 1
ATOM 775 C C . TYR A 1 96 ? -2.853 -1.176 -8.877 1.00 90.44 96 TYR A C 1
ATOM 777 O O . TYR A 1 96 ? -1.705 -1.584 -8.731 1.00 90.44 96 TYR A O 1
ATOM 785 N N . VAL A 1 97 ? -3.136 0.001 -9.420 1.00 88.44 97 VAL A N 1
ATOM 786 C CA . VAL A 1 97 ? -2.103 0.979 -9.757 1.00 88.44 97 VAL A CA 1
ATOM 787 C C . VAL A 1 97 ? -2.115 2.068 -8.707 1.00 88.44 97 VAL A C 1
ATOM 789 O O . VAL A 1 97 ? -3.168 2.607 -8.361 1.00 88.44 97 VAL A O 1
ATOM 792 N N . VAL A 1 98 ? -0.925 2.389 -8.216 1.00 89.44 98 VAL A N 1
ATOM 793 C CA . VAL A 1 98 ? -0.697 3.484 -7.283 1.00 89.44 98 VAL A CA 1
ATOM 794 C C . VAL A 1 98 ? 0.185 4.511 -7.959 1.00 89.44 98 VAL A C 1
ATOM 796 O O . VAL A 1 98 ? 1.259 4.161 -8.450 1.00 89.44 98 VAL A O 1
ATOM 799 N N . TYR A 1 99 ? -0.263 5.762 -8.001 1.00 85.38 99 TYR A N 1
ATOM 800 C CA . TYR A 1 99 ? 0.464 6.833 -8.670 1.00 85.38 99 TYR A CA 1
ATOM 801 C C . TYR A 1 99 ? 0.211 8.193 -8.024 1.00 85.38 99 TYR A C 1
ATOM 803 O O . TYR A 1 99 ? -0.814 8.421 -7.380 1.00 85.38 99 TYR A O 1
ATOM 811 N N . ILE A 1 100 ? 1.171 9.098 -8.212 1.00 80.81 100 ILE A N 1
ATOM 812 C CA . ILE A 1 100 ? 1.091 10.490 -7.764 1.00 80.81 100 ILE A CA 1
ATOM 813 C C . ILE A 1 100 ? 1.114 11.391 -8.996 1.00 80.81 100 ILE A C 1
ATOM 815 O O . ILE A 1 100 ? 1.994 11.256 -9.851 1.00 80.81 100 ILE A O 1
ATOM 819 N N . MET A 1 101 ? 0.157 12.312 -9.082 1.00 76.50 101 MET A N 1
ATOM 820 C CA . MET A 1 101 ? 0.155 13.378 -10.081 1.00 76.50 101 MET A CA 1
ATOM 821 C C . MET A 1 101 ? 0.614 14.667 -9.417 1.00 76.50 101 MET A C 1
ATOM 823 O O . MET A 1 101 ? 0.002 15.104 -8.458 1.00 76.50 101 MET A O 1
ATOM 827 N N . ASP A 1 102 ? 1.681 15.270 -9.925 1.00 63.72 102 ASP A N 1
ATOM 828 C CA . ASP A 1 102 ? 2.059 16.642 -9.583 1.00 63.72 102 ASP A CA 1
ATOM 829 C C . ASP A 1 102 ? 1.908 17.499 -10.847 1.00 63.72 102 ASP A C 1
ATOM 831 O O . ASP A 1 102 ? 2.010 16.969 -11.963 1.00 63.72 102 ASP A O 1
ATOM 835 N N . ASP A 1 103 ? 1.586 18.774 -10.647 1.00 49.06 103 ASP A N 1
ATOM 836 C CA . ASP A 1 103 ? 1.082 19.755 -11.616 1.00 49.06 103 ASP A CA 1
ATOM 837 C C . ASP A 1 103 ? 1.481 19.454 -13.084 1.00 49.06 103 ASP A C 1
ATOM 839 O O . ASP A 1 103 ? 2.634 19.593 -13.504 1.00 49.06 103 ASP A O 1
ATOM 843 N N . PHE A 1 104 ? 0.505 18.991 -13.874 1.00 42.06 104 PHE A N 1
ATOM 844 C CA . PHE A 1 104 ? 0.611 18.716 -15.314 1.00 42.06 104 PHE A CA 1
ATOM 845 C C . PHE A 1 104 ? 1.766 17.806 -15.775 1.00 42.06 104 PHE A C 1
ATOM 847 O O . PHE A 1 104 ? 2.482 18.171 -16.711 1.00 42.06 104 PHE A O 1
ATOM 854 N N . SER A 1 105 ? 1.917 16.593 -15.220 1.00 43.81 105 SER A N 1
ATOM 855 C CA . SER A 1 105 ? 1.970 15.333 -16.005 1.00 43.81 105 SER A CA 1
ATOM 856 C C . SER A 1 105 ? 2.764 14.190 -15.346 1.00 43.81 105 SER A C 1
ATOM 858 O O . SER A 1 105 ? 3.939 14.320 -15.019 1.00 43.81 105 SER A O 1
ATOM 860 N N . HIS A 1 106 ? 2.193 12.978 -15.325 1.00 46.09 106 HIS A N 1
ATOM 861 C CA . HIS A 1 106 ? 2.973 11.723 -15.223 1.00 46.09 106 HIS A CA 1
ATOM 862 C C . HIS A 1 106 ? 3.975 11.557 -16.396 1.00 46.09 106 HIS A C 1
ATOM 864 O O . HIS A 1 106 ? 4.915 10.762 -16.324 1.00 46.09 106 HIS A O 1
ATOM 870 N N . TRP A 1 107 ? 3.780 12.363 -17.444 1.00 46.50 107 TRP A N 1
ATOM 871 C CA . TRP A 1 107 ? 4.611 12.564 -18.629 1.00 46.50 107 TRP A CA 1
ATOM 872 C C . TRP A 1 107 ? 5.870 13.428 -18.390 1.00 46.50 107 TRP A C 1
ATOM 874 O O . TRP A 1 107 ? 6.733 13.458 -19.260 1.00 46.50 107 TRP A O 1
ATOM 884 N N . ASN A 1 108 ? 6.015 14.123 -17.250 1.00 48.44 108 ASN A N 1
ATOM 885 C CA . ASN A 1 108 ? 7.153 15.022 -17.026 1.00 48.44 108 ASN A CA 1
ATOM 886 C C . ASN A 1 108 ? 8.359 14.275 -16.442 1.00 48.44 108 ASN A C 1
ATOM 888 O O . ASN A 1 108 ? 8.264 13.643 -15.385 1.00 48.44 108 ASN A O 1
ATOM 892 N N . ASP A 1 109 ? 9.534 14.461 -17.041 1.00 52.44 109 ASP A N 1
ATOM 893 C CA . ASP A 1 109 ? 10.829 14.025 -16.488 1.00 52.44 109 ASP A CA 1
ATOM 894 C C . ASP A 1 109 ? 11.169 14.695 -15.144 1.00 52.44 109 ASP A C 1
ATOM 896 O O . ASP A 1 109 ? 12.116 14.310 -14.464 1.00 52.44 109 ASP A O 1
ATOM 900 N N . LYS A 1 110 ? 10.373 15.688 -14.735 1.00 57.66 110 LYS A N 1
ATOM 901 C CA . LYS A 1 110 ? 10.516 16.432 -13.481 1.00 57.66 110 LYS A CA 1
ATOM 902 C C . LYS A 1 110 ? 9.911 15.742 -12.258 1.00 57.66 110 LYS A C 1
ATOM 904 O O . LYS A 1 110 ? 10.061 16.271 -11.160 1.00 57.66 110 LYS A O 1
ATOM 909 N N . ASN A 1 111 ? 9.226 14.604 -12.417 1.00 69.62 111 ASN A N 1
ATOM 910 C CA . ASN A 1 111 ? 8.694 13.883 -11.263 1.00 69.62 111 ASN A CA 1
ATOM 911 C C . ASN A 1 111 ? 9.859 13.444 -10.347 1.00 69.62 111 ASN A C 1
ATOM 913 O O . ASN A 1 111 ? 10.760 12.745 -10.819 1.00 69.62 111 ASN A O 1
ATOM 917 N N . PRO A 1 112 ? 9.874 13.841 -9.061 1.00 75.06 112 PRO A N 1
ATOM 918 C CA . PRO A 1 112 ? 10.998 13.546 -8.182 1.00 75.06 112 PRO A CA 1
ATOM 919 C C . PRO A 1 112 ? 11.103 12.053 -7.833 1.00 75.06 112 PRO A C 1
ATOM 921 O O . PRO A 1 112 ? 12.184 11.596 -7.455 1.00 75.06 112 PRO A O 1
ATOM 924 N N . TYR A 1 113 ? 10.010 11.292 -7.971 1.00 80.12 113 TYR A N 1
ATOM 925 C CA . TYR A 1 113 ? 9.958 9.859 -7.701 1.00 80.12 113 TYR A CA 1
ATOM 926 C C . TYR A 1 113 ? 10.624 9.066 -8.822 1.00 80.12 113 TYR A C 1
ATOM 928 O O . TYR A 1 113 ? 10.248 9.166 -9.989 1.00 80.12 113 TYR A O 1
ATOM 936 N N . VAL A 1 114 ? 11.563 8.193 -8.446 1.00 81.88 114 VAL A N 1
ATOM 937 C CA . VAL A 1 114 ? 12.191 7.244 -9.382 1.00 81.88 114 VAL A CA 1
ATOM 938 C C . VAL A 1 114 ? 11.137 6.308 -9.983 1.00 81.88 114 VAL A C 1
ATOM 940 O O . VAL A 1 114 ? 11.205 5.970 -11.164 1.00 81.88 114 VAL A O 1
ATOM 943 N N . PHE A 1 115 ? 10.126 5.950 -9.186 1.00 84.56 115 PHE A N 1
ATOM 944 C CA . PHE A 1 115 ? 8.984 5.139 -9.602 1.00 84.56 115 PHE A CA 1
ATOM 945 C C . PHE A 1 115 ? 7.675 5.868 -9.258 1.00 84.56 115 PHE A C 1
ATOM 947 O O . PHE A 1 115 ? 7.123 5.669 -8.177 1.00 84.56 115 PHE A O 1
ATOM 954 N N . PRO A 1 116 ? 7.184 6.751 -10.145 1.00 81.94 116 PRO A N 1
ATOM 955 C CA . PRO A 1 116 ? 6.025 7.605 -9.866 1.00 81.94 116 PRO A CA 1
ATOM 956 C C . PRO A 1 116 ? 4.674 6.897 -10.005 1.00 81.94 116 PRO A C 1
ATOM 958 O O . PRO A 1 116 ? 3.648 7.444 -9.606 1.00 81.94 116 PRO A O 1
ATOM 961 N N . ALA A 1 117 ? 4.676 5.701 -10.589 1.00 85.00 117 ALA A N 1
ATOM 962 C CA . ALA A 1 117 ? 3.521 4.836 -10.721 1.00 85.00 117 ALA A CA 1
ATOM 963 C C . ALA A 1 117 ? 3.984 3.374 -10.670 1.00 85.00 117 ALA A C 1
ATOM 965 O O . ALA A 1 117 ? 4.979 3.003 -11.307 1.00 85.00 117 ALA A O 1
ATOM 966 N N . VAL A 1 118 ? 3.298 2.567 -9.864 1.00 88.19 118 VAL A N 1
ATOM 967 C CA . VAL A 1 118 ? 3.632 1.160 -9.618 1.00 88.19 118 VAL A CA 1
ATOM 968 C C . VAL A 1 118 ? 2.347 0.345 -9.537 1.00 88.19 118 VAL A C 1
ATOM 970 O O . VAL A 1 118 ? 1.393 0.745 -8.866 1.00 88.19 118 VAL A O 1
ATOM 973 N N . ALA A 1 119 ? 2.342 -0.811 -10.195 1.00 90.12 119 ALA A N 1
ATOM 974 C CA . ALA A 1 119 ? 1.275 -1.789 -10.079 1.00 90.12 119 ALA A CA 1
ATOM 975 C C . ALA A 1 119 ? 1.563 -2.802 -8.961 1.00 90.12 119 ALA A C 1
ATOM 977 O O . ALA A 1 119 ? 2.708 -3.201 -8.750 1.00 90.12 119 ALA A O 1
ATOM 978 N N . TYR A 1 120 ? 0.503 -3.241 -8.293 1.00 92.88 120 TYR A N 1
ATOM 979 C CA . TYR A 1 120 ? 0.494 -4.247 -7.235 1.00 92.88 120 TYR A CA 1
ATOM 980 C C . TYR A 1 120 ? -0.663 -5.222 -7.456 1.00 92.88 120 TYR A C 1
ATOM 982 O O . TYR A 1 120 ? -1.691 -4.860 -8.035 1.00 92.88 120 TYR A O 1
ATOM 990 N N . SER A 1 121 ? -0.527 -6.463 -6.999 1.00 92.19 121 SER A N 1
ATOM 991 C CA . SER A 1 121 ? -1.673 -7.375 -6.947 1.00 92.19 121 SER A CA 1
ATOM 992 C C . SER A 1 121 ? -2.616 -7.038 -5.788 1.00 92.19 121 SER A C 1
ATOM 994 O O . SER A 1 121 ? -2.287 -6.247 -4.898 1.00 92.19 121 SER A O 1
ATOM 996 N N . LYS A 1 122 ? -3.819 -7.630 -5.781 1.00 92.81 122 LYS A N 1
ATOM 997 C CA . LYS A 1 122 ? -4.798 -7.413 -4.701 1.00 92.81 122 LYS A CA 1
ATOM 998 C C . LYS A 1 122 ? -4.233 -7.737 -3.302 1.00 92.81 122 LYS A C 1
ATOM 1000 O O . LYS A 1 122 ? -4.377 -6.896 -2.415 1.00 92.81 122 LYS A O 1
ATOM 1005 N N . PRO A 1 123 ? -3.544 -8.873 -3.079 1.00 95.62 123 PRO A N 1
ATOM 1006 C CA . PRO A 1 123 ? -2.933 -9.144 -1.777 1.00 95.62 123 PRO A CA 1
ATOM 1007 C C . PRO A 1 123 ? -1.852 -8.121 -1.398 1.00 95.62 123 PRO A C 1
ATOM 1009 O O . PRO A 1 123 ? -1.747 -7.726 -0.240 1.00 95.62 123 PRO A O 1
ATOM 1012 N N . GLU A 1 124 ? -1.061 -7.653 -2.368 1.00 96.56 124 GLU A N 1
ATOM 1013 C CA . GLU A 1 124 ? -0.008 -6.663 -2.123 1.00 96.56 124 GLU A CA 1
ATOM 1014 C C . GLU A 1 124 ? -0.580 -5.297 -1.723 1.00 96.56 124 GLU A C 1
ATOM 1016 O O . GLU A 1 124 ? -0.071 -4.687 -0.782 1.00 96.56 124 GLU A O 1
ATOM 1021 N N . ILE A 1 125 ? -1.651 -4.821 -2.376 1.00 96.19 125 ILE A N 1
ATOM 1022 C CA . ILE A 1 125 ? -2.264 -3.543 -1.986 1.00 96.19 125 ILE A CA 1
ATOM 1023 C C . ILE A 1 125 ? -2.942 -3.636 -0.615 1.00 96.19 125 ILE A C 1
ATOM 1025 O O . ILE A 1 125 ? -2.839 -2.702 0.175 1.00 96.19 125 ILE A O 1
ATOM 1029 N N . GLN A 1 126 ? -3.574 -4.770 -0.289 1.00 96.06 126 GLN A N 1
ATOM 1030 C CA . GLN A 1 126 ? -4.147 -5.005 1.040 1.00 96.06 126 GLN A CA 1
ATOM 1031 C C . GLN A 1 126 ? -3.057 -4.980 2.121 1.00 96.06 126 GLN A C 1
ATOM 1033 O O . GLN A 1 126 ? -3.233 -4.347 3.162 1.00 96.06 126 GLN A O 1
ATOM 1038 N N . ALA A 1 127 ? -1.891 -5.572 1.846 1.00 97.12 127 ALA A N 1
ATOM 1039 C CA . ALA A 1 127 ? -0.746 -5.514 2.746 1.00 97.12 127 ALA A CA 1
ATOM 1040 C C . ALA A 1 127 ? -0.189 -4.092 2.922 1.00 97.12 127 ALA A C 1
ATOM 1042 O O . ALA A 1 127 ? 0.159 -3.707 4.041 1.00 97.12 127 ALA A O 1
ATOM 1043 N N . 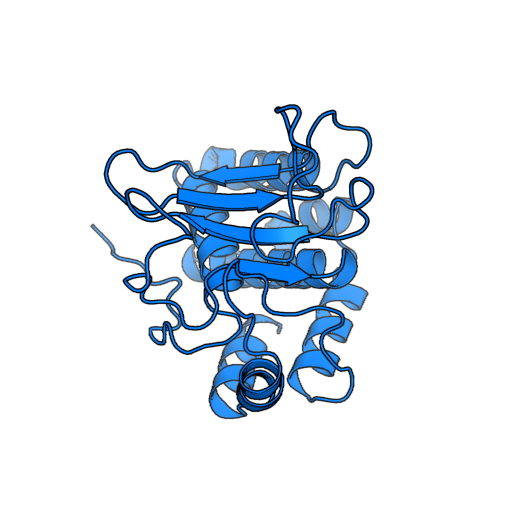TRP A 1 128 ? -0.148 -3.285 1.857 1.00 96.56 128 TRP A N 1
ATOM 1044 C CA . TRP A 1 128 ? 0.233 -1.874 1.955 1.00 96.56 128 TRP A CA 1
ATOM 1045 C C . TRP A 1 128 ? -0.771 -1.038 2.749 1.00 96.56 128 TRP A C 1
ATOM 1047 O O . TRP A 1 128 ? -0.357 -0.224 3.570 1.00 96.56 128 TRP A O 1
ATOM 1057 N N . LEU A 1 129 ? -2.073 -1.254 2.553 1.00 95.75 129 LEU A N 1
ATOM 1058 C CA . LEU A 1 129 ? -3.118 -0.574 3.321 1.00 95.75 129 LEU A CA 1
ATOM 1059 C C . LEU A 1 129 ? -3.023 -0.920 4.809 1.00 95.75 129 LEU A C 1
ATOM 1061 O O . LEU A 1 129 ? -3.017 -0.011 5.636 1.00 95.75 129 LEU A O 1
ATOM 1065 N N . LEU A 1 130 ? -2.859 -2.203 5.152 1.00 95.75 130 LEU A N 1
ATOM 1066 C CA . LEU A 1 130 ? -2.636 -2.638 6.534 1.00 95.75 130 LEU A CA 1
ATOM 1067 C C . LEU A 1 130 ? -1.418 -1.943 7.152 1.00 95.75 130 LEU A C 1
ATOM 1069 O O . LEU A 1 130 ? -1.510 -1.390 8.248 1.00 95.75 130 LEU A O 1
ATOM 1073 N N . TRP A 1 131 ? -0.287 -1.944 6.440 1.00 95.19 131 TRP A N 1
ATOM 1074 C CA . TRP A 1 131 ? 0.936 -1.273 6.880 1.00 95.19 131 TRP A CA 1
ATOM 1075 C C . TRP A 1 131 ? 0.702 0.221 7.139 1.00 95.19 131 TRP A C 1
ATOM 1077 O O . TRP A 1 131 ? 1.098 0.746 8.181 1.00 95.19 131 TRP A O 1
ATOM 1087 N N . SER A 1 132 ? 0.015 0.910 6.223 1.00 93.44 132 SER A N 1
ATOM 1088 C CA . SER A 1 132 ? -0.255 2.344 6.344 1.00 93.44 132 SER A CA 1
ATOM 1089 C C . SER A 1 132 ? -1.208 2.664 7.489 1.00 93.44 132 SER A C 1
ATOM 1091 O O . SER A 1 132 ? -0.975 3.643 8.194 1.00 93.44 132 SER A O 1
ATOM 1093 N N . ILE A 1 133 ? -2.234 1.840 7.712 1.00 92.75 133 ILE A N 1
ATOM 1094 C CA . ILE A 1 133 ? -3.167 1.991 8.835 1.00 92.75 133 ILE A CA 1
ATOM 1095 C C . ILE A 1 133 ? -2.433 1.799 10.165 1.00 92.75 133 ILE A C 1
ATOM 1097 O O . ILE A 1 133 ? -2.578 2.633 11.056 1.00 92.75 133 ILE A O 1
ATOM 1101 N N . LYS A 1 134 ? -1.594 0.759 10.291 1.00 91.88 134 LYS A N 1
ATOM 1102 C CA . LYS A 1 134 ? -0.774 0.534 11.493 1.00 91.88 134 LYS A CA 1
ATOM 1103 C C . LYS A 1 134 ? 0.147 1.718 11.785 1.00 91.88 134 LYS A C 1
ATOM 1105 O O . LYS A 1 134 ? 0.155 2.234 12.901 1.00 91.88 134 LYS A O 1
ATOM 1110 N N . LYS A 1 135 ? 0.888 2.188 10.776 1.00 90.62 135 LYS A N 1
ATOM 1111 C CA . LYS A 1 135 ? 1.771 3.353 10.917 1.00 90.62 135 LYS A CA 1
ATOM 1112 C C . LYS A 1 135 ? 0.994 4.605 11.326 1.00 90.62 135 LYS A C 1
ATOM 1114 O O . LYS A 1 135 ? 1.415 5.312 12.236 1.00 90.62 135 LYS A O 1
ATOM 1119 N N . LEU A 1 136 ? -0.146 4.860 10.686 1.00 88.38 136 LEU A N 1
ATOM 1120 C CA . LEU A 1 136 ? -0.989 6.012 10.990 1.00 88.38 136 LEU A CA 1
ATOM 1121 C C . LEU A 1 136 ? -1.579 5.947 12.404 1.00 88.38 136 LEU A C 1
ATOM 1123 O O . LEU A 1 136 ? -1.628 6.972 13.076 1.00 88.38 136 LEU A O 1
ATOM 1127 N N . ALA A 1 137 ? -1.993 4.767 12.876 1.00 88.69 137 ALA A N 1
ATOM 1128 C CA . ALA A 1 137 ? -2.486 4.589 14.240 1.00 88.69 137 ALA A CA 1
ATOM 1129 C C . ALA A 1 137 ? -1.425 5.007 15.268 1.00 88.69 137 ALA A C 1
ATOM 1131 O O . ALA A 1 137 ? -1.718 5.820 16.142 1.00 88.69 137 ALA A O 1
ATOM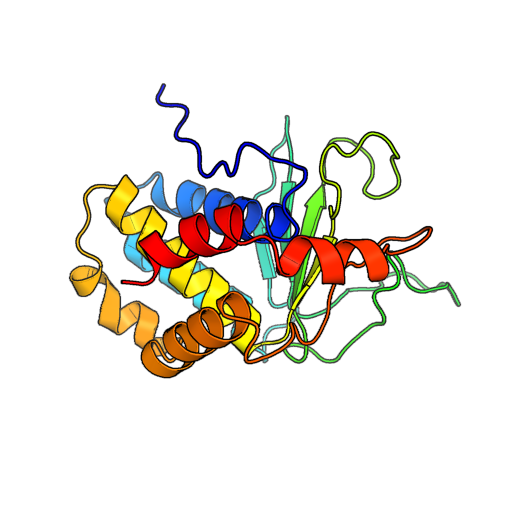 1132 N N . VAL A 1 138 ? -0.177 4.553 15.096 1.00 88.31 138 VAL A N 1
ATOM 1133 C CA . VAL A 1 138 ? 0.949 4.959 15.956 1.00 88.31 138 VAL A CA 1
ATOM 1134 C C . VAL A 1 138 ? 1.190 6.469 15.891 1.00 88.31 138 VAL A C 1
ATOM 1136 O O . VAL A 1 138 ? 1.357 7.108 16.925 1.00 88.31 138 VAL A O 1
ATOM 1139 N N . GLU A 1 139 ? 1.172 7.062 14.694 1.00 84.44 139 GLU A N 1
ATOM 1140 C CA . GLU A 1 139 ? 1.371 8.510 14.512 1.00 84.44 139 GLU A CA 1
ATOM 1141 C C . GLU A 1 139 ? 0.281 9.376 15.147 1.00 84.44 139 GLU A C 1
ATOM 1143 O O . GLU A 1 139 ? 0.535 10.533 15.475 1.00 84.44 139 GLU A O 1
ATOM 1148 N N . LEU A 1 140 ? -0.929 8.840 15.287 1.00 85.00 140 LEU A N 1
ATOM 1149 C CA . LEU A 1 140 ? -2.057 9.510 15.929 1.00 85.00 140 LEU A CA 1
ATOM 1150 C C . LEU A 1 140 ? -2.200 9.132 17.410 1.00 85.00 140 LEU A C 1
ATOM 1152 O O . LEU A 1 140 ? -3.218 9.473 18.008 1.00 85.00 140 LEU A O 1
ATOM 1156 N N . GLU A 1 141 ? -1.220 8.421 17.980 1.00 87.50 141 GLU A N 1
ATOM 1157 C CA . GLU A 1 141 ? -1.247 7.905 19.357 1.00 87.50 141 GLU A CA 1
ATOM 1158 C C . GLU A 1 141 ? -2.498 7.050 19.650 1.00 87.50 141 GLU A C 1
ATOM 1160 O O . GLU A 1 141 ? -3.041 7.048 20.754 1.00 87.50 141 GLU A O 1
ATOM 1165 N N . ARG A 1 142 ? -2.979 6.314 18.641 1.00 85.19 142 ARG A N 1
ATOM 1166 C CA . ARG A 1 142 ? -4.138 5.418 18.727 1.00 85.19 142 ARG A CA 1
ATOM 1167 C C . ARG A 1 142 ? -3.705 3.964 18.847 1.00 85.19 142 ARG A C 1
ATOM 1169 O O . ARG A 1 142 ? -2.702 3.550 18.267 1.00 85.19 142 ARG A O 1
ATOM 1176 N N . ASN A 1 143 ? -4.514 3.168 19.541 1.00 87.50 143 ASN A N 1
ATOM 1177 C CA . ASN A 1 143 ? -4.325 1.728 19.587 1.00 87.50 143 ASN A CA 1
ATOM 1178 C C . ASN A 1 143 ? -4.919 1.083 18.325 1.00 87.50 143 ASN A C 1
ATOM 1180 O O . ASN A 1 143 ? -6.093 1.277 18.017 1.00 87.50 143 ASN A O 1
ATOM 1184 N N . PHE A 1 144 ? -4.114 0.309 17.593 1.00 88.88 144 PHE A N 1
ATOM 1185 C CA . PHE A 1 144 ? -4.591 -0.425 16.417 1.00 88.88 144 PHE A CA 1
ATOM 1186 C C . PHE A 1 144 ? -5.691 -1.434 16.776 1.00 88.88 144 PHE A C 1
ATOM 1188 O O . PHE A 1 144 ? -6.593 -1.656 15.973 1.00 88.88 144 PHE A O 1
ATOM 1195 N N . GLU A 1 145 ? -5.667 -1.993 17.991 1.00 90.62 145 GLU A N 1
ATOM 1196 C CA . GLU A 1 145 ? -6.703 -2.930 18.441 1.00 90.62 145 GLU A CA 1
ATOM 1197 C C . GLU A 1 145 ? -8.105 -2.297 18.452 1.00 90.62 145 GLU A C 1
ATOM 1199 O O . GLU A 1 145 ? -9.080 -2.998 18.203 1.00 90.62 145 GLU A O 1
ATOM 1204 N N . ASP A 1 146 ? -8.217 -0.972 18.614 1.00 88.69 146 ASP A N 1
ATOM 1205 C CA . ASP A 1 146 ? -9.508 -0.264 18.598 1.00 88.69 146 ASP A CA 1
ATOM 1206 C C . ASP A 1 146 ? -10.163 -0.242 17.205 1.00 88.69 146 ASP A C 1
ATOM 1208 O O . ASP A 1 146 ? -11.348 0.063 17.079 1.00 88.69 146 ASP A O 1
ATOM 1212 N N . ILE A 1 147 ? -9.389 -0.510 16.147 1.00 89.69 147 ILE A N 1
ATOM 1213 C CA . ILE A 1 147 ? -9.850 -0.531 14.749 1.00 89.69 147 ILE A CA 1
ATOM 1214 C C . ILE A 1 147 ? -9.624 -1.885 14.076 1.00 89.69 147 ILE A C 1
ATOM 1216 O O . ILE A 1 147 ? -9.843 -2.023 12.873 1.00 89.69 147 ILE A O 1
ATOM 1220 N N . ARG A 1 148 ? -9.171 -2.887 14.830 1.00 93.38 148 ARG A N 1
ATOM 1221 C CA . ARG A 1 148 ? -8.773 -4.182 14.284 1.00 93.38 148 ARG A CA 1
ATOM 1222 C C . ARG A 1 148 ? -9.925 -4.890 13.585 1.00 93.38 148 ARG A C 1
ATOM 1224 O O . ARG A 1 148 ? -9.755 -5.300 12.443 1.00 93.38 148 ARG A O 1
ATOM 1231 N N . GLU A 1 149 ? -11.085 -4.984 14.233 1.00 93.25 149 GLU A N 1
ATOM 1232 C CA . GLU A 1 149 ? -12.267 -5.659 13.674 1.00 93.25 149 GLU A CA 1
ATOM 1233 C C . GLU A 1 149 ? -12.708 -5.024 12.347 1.00 93.25 149 GLU A C 1
ATOM 1235 O O . GLU A 1 149 ? -13.020 -5.723 11.384 1.00 93.25 149 GLU A O 1
ATOM 1240 N N . LEU A 1 150 ? -12.657 -3.690 12.270 1.00 93.12 150 LEU A N 1
ATOM 1241 C CA . LEU A 1 150 ? -12.935 -2.938 11.048 1.00 93.12 150 LEU A CA 1
ATOM 1242 C C . LEU A 1 150 ? -11.941 -3.297 9.943 1.00 93.12 150 LEU A C 1
ATOM 1244 O O . LEU A 1 150 ? -12.340 -3.542 8.810 1.00 93.12 150 LEU A O 1
ATOM 1248 N N . VAL A 1 151 ? -10.645 -3.353 10.254 1.00 94.31 151 VAL A N 1
ATOM 1249 C CA . VAL A 1 151 ? -9.623 -3.727 9.269 1.00 94.31 151 VAL A CA 1
ATOM 1250 C C . VAL A 1 151 ? -9.804 -5.180 8.816 1.00 94.31 151 VAL A C 1
ATOM 1252 O O . VAL A 1 151 ? -9.721 -5.450 7.618 1.00 94.31 151 VAL A O 1
ATOM 1255 N N . GLU A 1 152 ? -10.105 -6.100 9.736 1.00 96.00 152 GLU A N 1
ATOM 1256 C CA . GLU A 1 152 ? -10.332 -7.526 9.454 1.00 96.00 152 GLU A CA 1
ATOM 1257 C C . GLU A 1 152 ? -11.567 -7.779 8.578 1.00 96.00 152 GLU A C 1
ATOM 1259 O O . GLU A 1 152 ? -11.586 -8.754 7.825 1.00 96.00 152 GLU A O 1
ATOM 1264 N N . ALA A 1 153 ? -12.557 -6.878 8.586 1.00 94.50 153 ALA A N 1
ATOM 1265 C CA . ALA A 1 153 ? -13.701 -6.944 7.675 1.00 94.50 153 ALA A CA 1
ATOM 1266 C C . ALA A 1 153 ? -13.302 -6.814 6.190 1.00 94.50 153 ALA A C 1
ATOM 1268 O O . ALA A 1 153 ? -14.025 -7.285 5.310 1.00 94.50 153 ALA A O 1
ATOM 1269 N N . HIS A 1 154 ? -12.142 -6.210 5.904 1.00 94.56 154 HIS A N 1
ATOM 1270 C CA . HIS A 1 154 ? -11.677 -5.907 4.544 1.00 94.56 154 HIS A CA 1
ATOM 1271 C C . HIS A 1 154 ? -10.359 -6.588 4.166 1.00 94.56 154 HIS A C 1
ATOM 1273 O O . HIS A 1 154 ? -10.090 -6.835 2.985 1.00 94.56 154 HIS A O 1
ATOM 1279 N N . ILE A 1 155 ? -9.498 -6.839 5.152 1.00 95.88 155 ILE A N 1
ATOM 1280 C CA . ILE A 1 155 ? -8.119 -7.288 4.971 1.00 95.88 155 ILE A CA 1
ATOM 1281 C C . ILE A 1 155 ? -7.847 -8.456 5.917 1.00 95.88 155 ILE A C 1
ATOM 1283 O O . ILE A 1 155 ? -7.941 -8.320 7.132 1.00 95.88 155 ILE A O 1
ATOM 1287 N N . ASN A 1 156 ? -7.399 -9.589 5.372 1.00 96.50 156 ASN A N 1
ATOM 1288 C CA . ASN A 1 156 ? -6.846 -10.657 6.199 1.00 96.50 156 ASN A CA 1
ATOM 1289 C C . ASN A 1 156 ? -5.494 -10.198 6.774 1.00 96.50 156 ASN A C 1
ATOM 1291 O O . ASN A 1 156 ? -4.492 -10.152 6.050 1.00 96.50 156 ASN A O 1
ATOM 1295 N N . ILE A 1 157 ? -5.482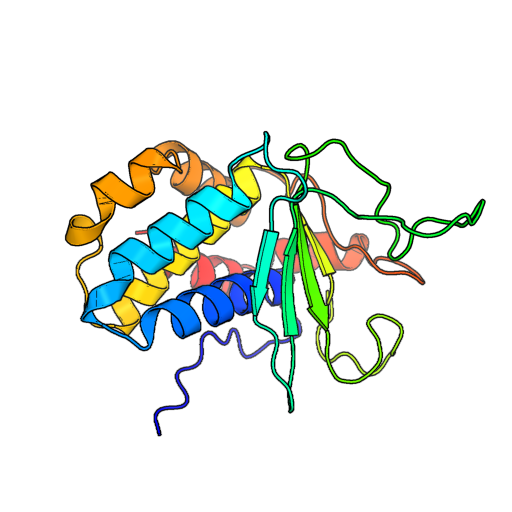 -9.817 8.057 1.00 95.81 157 ILE A N 1
ATOM 1296 C CA . ILE A 1 157 ? -4.318 -9.220 8.728 1.00 95.81 157 ILE A CA 1
ATOM 1297 C C . ILE A 1 157 ? -3.120 -10.168 8.720 1.00 95.81 157 ILE A C 1
ATOM 1299 O O . ILE A 1 157 ? -2.021 -9.758 8.345 1.00 95.81 157 ILE A O 1
ATOM 1303 N N . GLU A 1 158 ? -3.327 -11.429 9.097 1.00 95.69 158 GLU A N 1
ATOM 1304 C CA . GLU A 1 158 ? -2.244 -12.408 9.225 1.00 95.69 158 GLU A CA 1
ATOM 1305 C C . GLU A 1 158 ? -1.619 -12.733 7.866 1.00 95.69 158 GLU A C 1
ATOM 1307 O O . GLU A 1 158 ? -0.395 -12.702 7.717 1.00 95.69 158 GLU A O 1
ATOM 1312 N N . GLU A 1 159 ? -2.444 -12.961 6.839 1.00 96.88 159 GLU A N 1
ATOM 1313 C CA . GLU A 1 159 ? -1.953 -13.207 5.478 1.00 96.88 159 GLU A CA 1
ATOM 1314 C C . GLU A 1 159 ? -1.212 -11.992 4.914 1.00 96.88 159 GLU A C 1
ATOM 1316 O O . GLU A 1 159 ? -0.141 -12.137 4.324 1.00 96.88 159 GLU A O 1
ATOM 1321 N N . SER A 1 160 ? -1.741 -10.789 5.142 1.00 97.31 160 SER A N 1
ATOM 1322 C CA . SER A 1 160 ? -1.153 -9.538 4.658 1.00 97.31 160 SER A CA 1
ATOM 1323 C C . SER A 1 160 ? 0.181 -9.225 5.340 1.00 97.31 160 SER A C 1
ATOM 1325 O O . SER A 1 160 ? 1.159 -8.879 4.670 1.00 97.31 160 SER A O 1
ATOM 1327 N N . LYS A 1 161 ? 0.261 -9.403 6.666 1.00 96.44 161 LYS A N 1
ATOM 1328 C CA . LYS A 1 161 ? 1.505 -9.256 7.434 1.00 96.44 161 LYS A CA 1
ATOM 1329 C C . LYS A 1 161 ? 2.543 -10.277 6.973 1.00 96.44 161 LYS A C 1
ATOM 1331 O O . LYS A 1 161 ? 3.678 -9.902 6.670 1.00 96.44 161 LYS A O 1
ATOM 1336 N N . ALA A 1 162 ? 2.158 -11.550 6.857 1.00 97.06 162 ALA A N 1
ATOM 1337 C CA . ALA A 1 162 ? 3.050 -12.613 6.403 1.00 97.06 162 ALA A CA 1
ATOM 1338 C C . ALA A 1 162 ? 3.553 -12.379 4.969 1.00 97.06 162 ALA A C 1
ATOM 1340 O O . ALA A 1 162 ? 4.742 -12.565 4.697 1.00 97.06 162 ALA A O 1
ATOM 1341 N N . LEU A 1 163 ? 2.677 -11.939 4.060 1.00 97.50 163 LEU A N 1
ATOM 1342 C CA . LEU A 1 163 ? 3.037 -11.585 2.688 1.00 97.50 163 LEU A CA 1
ATOM 1343 C C . LEU A 1 163 ? 4.089 -10.475 2.668 1.00 97.50 163 LEU A C 1
ATOM 1345 O O . LEU A 1 163 ? 5.127 -10.633 2.025 1.00 97.50 163 LEU A O 1
ATOM 1349 N N . MET A 1 164 ? 3.848 -9.382 3.397 1.00 96.44 164 MET A N 1
ATOM 1350 C CA . MET A 1 164 ? 4.767 -8.247 3.430 1.00 96.44 164 MET A CA 1
ATOM 1351 C C . MET A 1 164 ? 6.137 -8.648 3.993 1.00 96.44 164 MET A C 1
ATOM 1353 O O . MET A 1 164 ? 7.162 -8.307 3.408 1.00 96.44 164 MET A O 1
ATOM 1357 N N . ILE A 1 165 ? 6.180 -9.433 5.077 1.00 95.75 165 ILE A N 1
ATOM 1358 C CA . ILE A 1 165 ? 7.442 -9.929 5.652 1.00 95.75 165 ILE A CA 1
ATOM 1359 C C . ILE A 1 165 ? 8.225 -10.749 4.619 1.00 95.75 165 ILE A C 1
ATOM 1361 O O . ILE A 1 165 ? 9.401 -10.465 4.382 1.00 95.75 165 ILE A O 1
ATOM 1365 N N . LYS A 1 166 ? 7.574 -11.708 3.947 1.00 96.44 166 LYS A N 1
ATOM 1366 C CA . LYS A 1 166 ? 8.211 -12.540 2.912 1.00 96.44 166 LYS A CA 1
ATOM 1367 C C . LYS A 1 166 ? 8.744 -11.707 1.744 1.00 96.44 166 LYS A C 1
ATOM 1369 O O . LYS A 1 166 ? 9.860 -11.951 1.285 1.00 96.44 166 LYS A O 1
ATOM 1374 N N . LYS A 1 167 ? 7.987 -10.704 1.283 1.00 95.56 167 LYS A N 1
ATOM 1375 C CA . LYS A 1 167 ? 8.406 -9.790 0.201 1.00 95.56 167 LYS A CA 1
ATOM 1376 C C . LYS A 1 167 ? 9.623 -8.966 0.615 1.00 95.56 167 LYS A C 1
ATOM 1378 O O . LYS A 1 167 ? 10.620 -8.923 -0.100 1.00 95.56 167 LYS A O 1
ATOM 1383 N N . LEU A 1 168 ? 9.594 -8.385 1.814 1.00 94.06 168 LEU A N 1
ATOM 1384 C CA . LEU A 1 168 ? 10.700 -7.583 2.340 1.00 94.06 168 LEU A CA 1
ATOM 1385 C C . LEU A 1 168 ? 11.949 -8.427 2.630 1.00 94.06 168 LEU A C 1
ATOM 1387 O O . LEU A 1 168 ? 13.057 -7.891 2.582 1.00 94.06 168 LEU A O 1
ATOM 1391 N N . ASN A 1 169 ? 11.801 -9.714 2.961 1.00 93.12 169 ASN A N 1
ATOM 1392 C CA . ASN A 1 169 ? 12.902 -10.676 3.114 1.00 93.12 169 ASN A CA 1
ATOM 1393 C C . ASN A 1 169 ? 13.480 -11.160 1.776 1.00 93.12 169 ASN A C 1
ATOM 1395 O O . ASN A 1 169 ? 14.537 -11.785 1.769 1.00 93.12 169 ASN A O 1
ATOM 1399 N N . GLY A 1 170 ? 12.810 -10.882 0.654 1.00 90.12 170 GLY A N 1
ATOM 1400 C CA . GLY A 1 170 ? 13.175 -11.430 -0.650 1.00 90.12 170 GLY A CA 1
ATOM 1401 C C . GLY A 1 170 ? 12.826 -12.912 -0.819 1.00 90.12 170 GLY A C 1
ATOM 1402 O O . GLY A 1 170 ? 13.278 -13.527 -1.779 1.00 90.12 170 GLY A O 1
ATOM 1403 N N . GLU A 1 171 ? 12.022 -13.486 0.082 1.00 94.56 171 GLU A N 1
ATOM 1404 C CA . GLU A 1 171 ? 11.496 -14.855 -0.037 1.00 94.56 171 GLU A CA 1
ATOM 1405 C C . GLU A 1 171 ? 10.445 -14.954 -1.150 1.00 94.56 171 GLU A C 1
ATOM 1407 O O . GLU A 1 171 ? 10.304 -15.991 -1.794 1.00 94.56 171 GLU A O 1
ATOM 1412 N N . LEU A 1 172 ? 9.713 -13.859 -1.385 1.00 94.56 172 LEU A N 1
ATOM 1413 C CA . LEU A 1 172 ? 8.785 -13.698 -2.499 1.00 94.56 172 LEU A CA 1
ATOM 1414 C C . LEU A 1 172 ? 9.155 -12.441 -3.288 1.00 94.56 172 LEU A C 1
ATOM 1416 O O . LEU A 1 172 ? 9.345 -11.374 -2.709 1.00 94.56 172 LEU A O 1
ATOM 1420 N N . ALA A 1 173 ? 9.216 -12.547 -4.614 1.00 91.06 173 ALA A N 1
ATOM 1421 C CA . ALA A 1 173 ? 9.361 -11.379 -5.479 1.00 91.06 173 ALA A CA 1
ATOM 1422 C C . ALA A 1 173 ? 8.060 -10.568 -5.500 1.00 91.06 173 ALA A C 1
ATOM 1424 O O . ALA A 1 173 ? 6.983 -11.158 -5.418 1.00 91.06 173 ALA A O 1
ATOM 1425 N N . TRP A 1 174 ? 8.144 -9.242 -5.638 1.00 91.62 174 TRP A N 1
ATOM 1426 C CA . TRP A 1 174 ? 6.993 -8.396 -5.983 1.00 91.62 174 TRP A CA 1
ATOM 1427 C C . TRP A 1 174 ? 6.387 -8.868 -7.308 1.00 91.62 174 TRP A C 1
ATOM 1429 O O . TRP A 1 174 ? 7.124 -9.182 -8.238 1.00 91.62 174 TRP A O 1
ATOM 1439 N N . GLU A 1 175 ? 5.063 -9.007 -7.356 1.00 89.19 175 GLU A N 1
ATOM 1440 C CA . GLU A 1 175 ? 4.372 -9.678 -8.465 1.00 89.19 175 GLU A CA 1
ATOM 1441 C C . GLU A 1 175 ? 4.371 -8.827 -9.735 1.00 89.19 175 GLU A C 1
ATOM 1443 O O . GLU A 1 175 ? 4.504 -9.338 -10.847 1.00 89.19 175 GLU A O 1
ATOM 1448 N N . LEU A 1 176 ? 4.242 -7.519 -9.540 1.00 89.19 176 LEU A N 1
ATOM 1449 C CA . LEU A 1 176 ? 4.235 -6.509 -10.585 1.00 89.19 176 LEU A CA 1
ATOM 1450 C C . LEU A 1 176 ? 5.404 -5.535 -10.349 1.00 89.19 176 LEU A C 1
ATOM 1452 O O . LEU A 1 176 ? 6.464 -5.919 -9.847 1.00 89.19 176 LEU A O 1
ATOM 1456 N N . GLY A 1 177 ? 5.266 -4.273 -10.748 1.00 88.12 177 GLY A N 1
ATOM 1457 C CA . GLY A 1 177 ? 6.362 -3.320 -10.649 1.00 88.12 177 GLY A CA 1
ATOM 1458 C C . GLY A 1 177 ? 6.048 -1.974 -11.294 1.00 88.12 177 GLY A C 1
ATOM 1459 O O . GLY A 1 177 ? 4.880 -1.583 -11.356 1.00 88.12 177 GLY A O 1
ATOM 1460 N N . PRO A 1 178 ? 7.075 -1.232 -11.737 1.00 86.62 178 PRO A N 1
ATOM 1461 C CA . PRO A 1 178 ? 6.915 0.137 -12.191 1.00 86.62 178 PRO A CA 1
ATOM 1462 C C . PRO A 1 178 ? 6.131 0.213 -13.498 1.00 86.62 178 PRO A C 1
ATOM 1464 O O . PRO A 1 178 ? 6.283 -0.624 -14.387 1.00 86.62 178 PRO A O 1
ATOM 1467 N N . THR A 1 179 ? 5.335 1.268 -13.629 1.00 77.81 179 THR A N 1
ATOM 1468 C CA . THR A 1 179 ? 4.440 1.490 -14.767 1.00 77.81 179 THR A CA 1
ATOM 1469 C C . THR A 1 179 ? 4.573 2.938 -15.247 1.00 77.81 179 THR A C 1
ATOM 1471 O O . THR A 1 179 ? 4.029 3.836 -14.617 1.00 77.81 179 THR A O 1
ATOM 1474 N N . ARG A 1 180 ? 5.337 3.215 -16.316 1.00 65.56 180 ARG A N 1
ATOM 1475 C CA . ARG A 1 180 ? 5.542 4.579 -16.856 1.00 65.56 180 ARG A CA 1
ATOM 1476 C C . ARG A 1 180 ? 5.527 4.589 -18.390 1.00 65.56 180 ARG A C 1
ATOM 1478 O O . ARG A 1 180 ? 5.843 3.573 -18.998 1.00 65.56 180 ARG A O 1
ATOM 1485 N N . ILE A 1 181 ? 5.142 5.721 -19.002 1.00 49.09 181 ILE A N 1
ATOM 1486 C CA . ILE A 1 181 ? 4.839 5.837 -20.449 1.00 49.09 181 ILE A CA 1
ATOM 1487 C C . ILE A 1 181 ? 6.042 5.501 -21.329 1.00 49.09 181 ILE A C 1
ATOM 1489 O O . ILE A 1 181 ? 5.876 4.843 -22.351 1.00 49.09 181 ILE A O 1
ATOM 1493 N N . HIS A 1 182 ? 7.227 5.993 -20.966 1.00 49.66 182 HIS A N 1
ATOM 1494 C CA . HIS A 1 182 ? 8.348 6.013 -21.903 1.00 49.66 182 HIS A CA 1
ATOM 1495 C C . HIS A 1 182 ? 9.329 4.859 -21.726 1.00 49.66 182 HIS A C 1
ATOM 1497 O O . HIS A 1 182 ? 9.836 4.405 -22.737 1.00 49.66 182 HIS A O 1
ATOM 1503 N N . GLU A 1 183 ? 9.545 4.345 -20.508 1.00 63.22 183 GLU A N 1
ATOM 1504 C CA . GLU A 1 183 ? 10.250 3.075 -20.259 1.00 63.22 183 GLU A CA 1
ATOM 1505 C C . GLU A 1 183 ? 10.255 2.760 -18.746 1.00 63.22 183 GLU A C 1
ATOM 1507 O O . GLU A 1 183 ? 10.939 3.435 -17.969 1.00 63.22 183 GLU A O 1
ATOM 1512 N N . PRO A 1 184 ? 9.487 1.766 -18.264 1.00 73.75 184 PRO A N 1
ATOM 1513 C CA . PRO A 1 184 ? 9.591 1.327 -16.876 1.00 73.75 184 PRO A CA 1
ATOM 1514 C C . PRO A 1 184 ? 10.958 0.672 -16.616 1.00 73.75 184 PRO A C 1
ATOM 1516 O O . PRO A 1 184 ? 11.325 -0.315 -17.255 1.00 73.75 184 PRO A O 1
ATOM 1519 N N . ASN A 1 185 ? 11.715 1.181 -15.638 1.00 82.69 185 ASN A N 1
ATOM 1520 C CA . ASN A 1 185 ? 13.028 0.631 -15.291 1.00 82.69 185 ASN A CA 1
ATOM 1521 C C . ASN A 1 185 ? 12.906 -0.577 -14.340 1.00 82.69 185 ASN A C 1
ATOM 1523 O O . ASN A 1 185 ? 13.159 -0.482 -13.137 1.00 82.69 185 ASN A O 1
ATOM 1527 N N . PHE A 1 186 ? 12.502 -1.726 -14.888 1.00 85.62 186 PHE A N 1
ATOM 1528 C CA . PHE A 1 186 ? 12.348 -2.977 -14.132 1.00 85.62 186 PHE A CA 1
ATOM 1529 C C . PHE A 1 186 ? 13.658 -3.486 -13.519 1.00 85.62 186 PHE A C 1
ATOM 1531 O O . PHE A 1 186 ? 13.639 -4.062 -12.434 1.00 85.62 186 PHE A O 1
ATOM 1538 N N . ALA A 1 187 ? 14.801 -3.287 -14.182 1.00 87.56 187 ALA A N 1
ATOM 1539 C CA . ALA A 1 187 ? 16.095 -3.706 -13.641 1.00 87.56 187 ALA A CA 1
ATOM 1540 C C . ALA A 1 187 ? 16.415 -2.94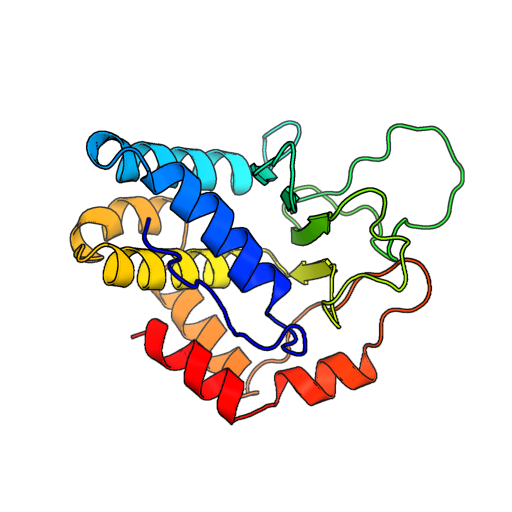6 -12.345 1.00 87.56 187 ALA A C 1
ATOM 1542 O O . ALA A 1 187 ? 16.682 -3.570 -11.317 1.00 87.56 187 ALA A O 1
ATOM 1543 N N . LEU A 1 188 ? 16.279 -1.616 -12.374 1.00 89.31 188 LEU A N 1
ATOM 1544 C CA . LEU A 1 188 ? 16.440 -0.775 -11.192 1.00 89.31 188 LEU A CA 1
ATOM 1545 C C . LEU A 1 188 ? 15.397 -1.110 -10.121 1.00 89.31 188 LEU A C 1
ATOM 1547 O O . LEU A 1 188 ? 15.733 -1.187 -8.947 1.00 89.31 188 LEU A O 1
ATOM 1551 N N . TRP A 1 189 ? 14.143 -1.373 -10.497 1.00 89.38 189 TRP A N 1
ATOM 1552 C CA . TRP A 1 189 ? 13.113 -1.808 -9.546 1.00 89.38 189 TRP A CA 1
ATOM 1553 C C . TRP A 1 189 ? 13.528 -3.065 -8.772 1.00 89.38 189 TRP A C 1
ATOM 1555 O O . TRP A 1 189 ? 13.509 -3.085 -7.539 1.00 89.38 189 TRP A O 1
ATOM 1565 N N . HIS A 1 190 ? 13.950 -4.110 -9.485 1.00 88.88 190 HIS A N 1
ATOM 1566 C CA . HIS A 1 190 ? 14.388 -5.365 -8.875 1.00 88.88 190 HIS A CA 1
ATOM 1567 C C . HIS A 1 190 ? 15.637 -5.207 -8.004 1.00 88.88 190 HIS A C 1
ATOM 1569 O O . HIS A 1 190 ? 15.800 -5.946 -7.033 1.00 88.88 190 HIS A O 1
ATOM 1575 N N . GLU A 1 191 ? 16.527 -4.279 -8.347 1.00 90.75 191 GLU A N 1
ATOM 1576 C CA . GLU A 1 191 ? 17.677 -3.930 -7.515 1.00 90.75 191 GLU A CA 1
ATOM 1577 C C . GLU A 1 191 ? 17.227 -3.223 -6.231 1.00 90.75 191 GLU A C 1
ATOM 1579 O O . GLU A 1 191 ? 17.539 -3.663 -5.123 1.00 90.75 191 GLU A O 1
ATOM 1584 N N . MET A 1 192 ? 16.442 -2.154 -6.360 1.00 90.38 192 MET A N 1
ATOM 1585 C CA . MET A 1 192 ? 16.110 -1.284 -5.236 1.00 90.38 192 MET A CA 1
ATOM 1586 C C . MET A 1 192 ? 15.137 -1.924 -4.242 1.00 90.38 192 MET A C 1
ATOM 1588 O O . MET A 1 192 ? 15.212 -1.634 -3.049 1.00 90.38 192 MET A O 1
ATOM 1592 N N . THR A 1 193 ? 14.258 -2.824 -4.689 1.00 91.75 193 THR A N 1
ATOM 1593 C CA . THR A 1 193 ? 13.346 -3.588 -3.808 1.00 91.75 193 THR A CA 1
ATOM 1594 C C . THR A 1 193 ? 14.077 -4.550 -2.865 1.00 91.75 193 THR A C 1
ATOM 1596 O O . THR A 1 193 ? 13.499 -5.016 -1.883 1.00 91.75 193 THR A O 1
ATOM 1599 N N . LYS A 1 194 ? 15.369 -4.808 -3.106 1.00 90.00 194 LYS A N 1
ATOM 1600 C CA . LYS A 1 194 ? 16.241 -5.607 -2.232 1.00 90.00 194 LYS A CA 1
ATOM 1601 C C . LYS A 1 194 ? 17.029 -4.759 -1.231 1.00 90.00 194 LYS A C 1
ATOM 1603 O O . LYS A 1 194 ? 17.828 -5.306 -0.475 1.00 90.00 194 LYS A O 1
ATOM 1608 N N . ASN A 1 195 ? 16.841 -3.437 -1.212 1.00 90.38 195 ASN A N 1
ATOM 1609 C CA . ASN A 1 195 ? 17.566 -2.551 -0.306 1.00 90.38 195 ASN A CA 1
ATOM 1610 C C . ASN A 1 195 ? 17.247 -2.889 1.164 1.00 90.38 195 ASN A C 1
ATOM 1612 O O . ASN A 1 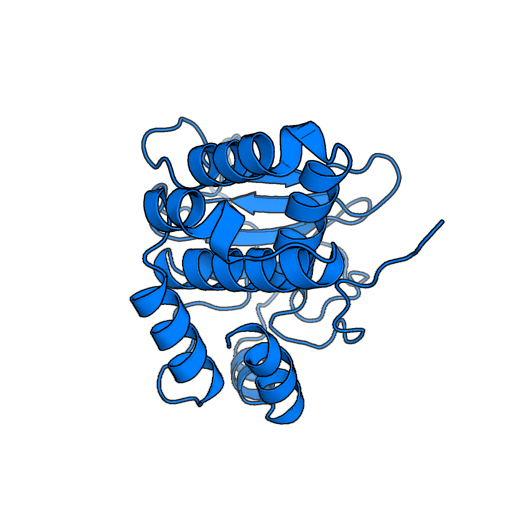195 ? 16.124 -2.698 1.635 1.00 90.38 195 ASN A O 1
ATOM 1616 N N . HIS A 1 196 ? 18.254 -3.369 1.897 1.00 89.44 196 HIS A N 1
ATOM 1617 C CA . HIS A 1 196 ? 18.096 -3.843 3.273 1.00 89.44 196 HIS A CA 1
ATOM 1618 C C . HIS A 1 196 ? 17.696 -2.750 4.266 1.00 89.44 196 HIS A C 1
ATOM 1620 O O . HIS A 1 196 ? 16.875 -3.009 5.141 1.00 89.44 196 HIS A O 1
ATOM 1626 N N . GLU A 1 197 ? 18.253 -1.545 4.140 1.00 88.19 197 GLU A N 1
ATOM 1627 C CA . GLU A 1 197 ? 17.968 -0.429 5.048 1.00 88.19 197 GLU A CA 1
ATOM 1628 C C . GLU A 1 197 ? 16.507 0.009 4.923 1.00 88.19 197 GLU A C 1
ATOM 1630 O O . GLU A 1 197 ? 15.779 0.111 5.912 1.00 88.19 197 GLU A O 1
ATOM 1635 N N . MET A 1 198 ? 16.045 0.177 3.686 1.00 87.06 198 MET A N 1
ATOM 1636 C CA . MET A 1 198 ? 14.655 0.502 3.404 1.00 87.06 198 MET A CA 1
ATOM 1637 C C . MET A 1 198 ? 13.716 -0.621 3.851 1.00 87.06 198 MET A C 1
ATOM 1639 O O . MET A 1 198 ? 12.707 -0.349 4.499 1.00 87.06 198 MET A O 1
ATOM 1643 N N . ASN A 1 199 ? 14.040 -1.881 3.553 1.00 91.38 199 ASN A N 1
ATOM 1644 C CA . ASN A 1 199 ? 13.193 -3.002 3.951 1.00 91.38 199 ASN A CA 1
ATOM 1645 C C . ASN A 1 199 ? 13.113 -3.125 5.479 1.00 91.38 199 ASN A C 1
ATOM 1647 O O . ASN A 1 199 ? 12.034 -3.388 6.007 1.00 91.38 199 ASN A O 1
ATOM 1651 N N . ALA A 1 200 ? 14.204 -2.862 6.205 1.00 89.25 200 ALA A N 1
ATOM 1652 C CA . ALA A 1 200 ? 14.193 -2.785 7.664 1.00 89.25 200 ALA A CA 1
ATOM 1653 C C . ALA A 1 200 ? 13.310 -1.632 8.174 1.00 89.25 200 ALA A C 1
ATOM 1655 O O . ALA A 1 200 ? 12.533 -1.821 9.112 1.00 89.25 200 ALA A O 1
ATOM 1656 N N . TRP A 1 201 ? 13.363 -0.462 7.527 1.00 88.38 201 TRP A N 1
ATOM 1657 C CA . TRP A 1 201 ? 12.491 0.664 7.867 1.00 88.38 201 TRP A CA 1
ATOM 1658 C C . TRP A 1 201 ? 11.010 0.352 7.636 1.00 88.38 201 TRP A C 1
ATOM 1660 O O . TRP A 1 201 ? 10.181 0.760 8.444 1.00 88.38 201 TRP A O 1
ATOM 1670 N N . ILE A 1 202 ? 10.663 -0.374 6.569 1.00 90.81 202 ILE A N 1
ATOM 1671 C CA . ILE A 1 202 ? 9.275 -0.785 6.310 1.00 90.81 202 ILE A CA 1
ATOM 1672 C C . ILE A 1 202 ? 8.837 -1.797 7.378 1.00 90.81 202 ILE A C 1
ATOM 1674 O O . ILE A 1 202 ? 7.761 -1.648 7.955 1.00 90.81 202 ILE A O 1
ATOM 1678 N N . ARG A 1 203 ? 9.676 -2.789 7.706 1.00 90.38 203 ARG A N 1
ATOM 1679 C CA . ARG A 1 203 ? 9.323 -3.854 8.662 1.00 90.38 203 ARG A CA 1
ATOM 1680 C C . ARG A 1 203 ? 8.969 -3.355 10.057 1.00 90.38 203 ARG A C 1
ATOM 1682 O O . ARG A 1 203 ? 8.085 -3.939 10.667 1.00 90.38 203 ARG A O 1
ATOM 1689 N N . LYS A 1 204 ? 9.592 -2.277 10.543 1.00 87.19 204 LYS A N 1
ATOM 1690 C CA . LYS A 1 204 ? 9.361 -1.772 11.912 1.00 87.19 204 LYS A CA 1
ATOM 1691 C C . LYS A 1 204 ? 7.904 -1.382 12.211 1.00 87.19 204 LYS A C 1
ATOM 1693 O O . LYS A 1 204 ? 7.560 -1.194 13.368 1.00 87.19 204 LYS A O 1
ATOM 1698 N N . TRP A 1 205 ? 7.076 -1.220 11.177 1.00 85.62 205 TRP A N 1
ATOM 1699 C CA . TRP A 1 205 ? 5.660 -0.862 11.299 1.00 85.62 205 TRP A CA 1
ATOM 1700 C C . TRP A 1 205 ? 4.706 -2.049 11.092 1.00 85.62 205 TRP A C 1
ATOM 1702 O O . TRP A 1 205 ? 3.491 -1.866 11.094 1.00 85.62 205 TRP A O 1
ATOM 1712 N N . LEU A 1 206 ? 5.233 -3.254 10.853 1.00 83.12 206 LEU A N 1
ATOM 1713 C CA . LEU A 1 206 ? 4.426 -4.466 10.678 1.00 83.12 206 LEU A CA 1
ATOM 1714 C C . LEU A 1 206 ? 4.134 -5.183 11.995 1.00 83.12 206 LEU A C 1
ATOM 1716 O O . LEU A 1 206 ? 3.183 -5.975 12.045 1.00 83.12 206 LEU A O 1
ATOM 1720 N N . ASP A 1 207 ? 4.931 -4.922 13.030 1.00 66.94 207 ASP A N 1
ATOM 1721 C CA . ASP A 1 207 ? 4.796 -5.557 14.338 1.00 66.94 207 ASP A CA 1
ATOM 1722 C C . ASP A 1 207 ? 3.539 -5.095 15.068 1.00 66.94 207 ASP A C 1
ATOM 1724 O O . ASP A 1 207 ? 3.322 -3.875 15.216 1.00 66.94 207 ASP A O 1
#